Protein AF-A0A518CBB0-F1 (afdb_monomer)

Secondary structure (DSSP, 8-state):
--HHHHHHHH-HHHHHHS--EEEPPSS-TTEEEEEEEEETTEEEEEEEEE-SSSEEEEEEEEEES---STTGGGG--SEEEEEEEEESSPPHHHHHHHHHHHHHHHHHHGGGHHHHHHHHHS-SS--HHHHHHHHHHHHHHHHHHHHHTT-TTHHHHHHHHHHHHTTSS-HHHHHHHHHHHHHHHHHHT-S-HHHHHHHTT-HHHHHHHHHHHHHHHHHHHHHHTT-

Organism: NCBI:txid2527984

Foldseek 3Di:
DQPQVCLVVLLVCCVQPVLWAWFDDDDDPQKTKTWEAPDLFWIWIWIWGPPDLFKIWIKIWIAGQFPPDPCRVQLQFTDIDTQDMDTPPDDSVRSVSSSVSVVVCVVVSVVRVVVRVVCLVPPPDDGPVSLLVVLLVVLLVVLVVCVVVVPPLSVVLLVVLLCVRNVNDDPVVSLVSLLVVLLVCLVVVVDDPSNCVVCVSPSVSSSVSNSRSSNSSSSHVSSVVSD

Sequence (227 aa):
MSLTKDIYRAFKTLRKEHAFVPAKPIGGSRHAALSRLEEDDILVSLVALEETDEMATVDLWITPMDVPDGALDRLNVGYRIWIGAEVMPVNEEFLEGCEARVIALLPSVGALIPPLRQELKKPPIRTLKWKVFQHQEELRRLVLELAVQKQAGAATTLEKAVAYAGGKMILREFSEECERISSEILKRGVLSNGAAKFYEGDLERVTHTMYRALFAWGLGELSRRLQ

Radius of gyration: 17.79 Å; Cα contacts (8 Å, |Δi|>4): 358; chains: 1; bounding box: 48×37×48 Å

Structure (mmCIF, N/CA/C/O backbone):
data_AF-A0A518CBB0-F1
#
_entry.id   AF-A0A518CBB0-F1
#
loop_
_atom_site.group_PDB
_atom_site.id
_atom_site.type_symbol
_atom_site.label_atom_id
_atom_site.label_alt_id
_atom_site.label_comp_id
_atom_site.label_asym_id
_atom_site.label_entity_id
_atom_site.label_seq_id
_atom_site.pdbx_PDB_ins_code
_atom_site.Cartn_x
_atom_site.Cartn_y
_atom_site.Cartn_z
_atom_site.occupancy
_atom_site.B_iso_or_equiv
_atom_site.auth_seq_id
_atom_site.auth_comp_id
_atom_site.auth_asym_id
_atom_site.auth_atom_id
_atom_site.pdbx_PDB_model_num
ATOM 1 N N . MET A 1 1 ? 20.366 11.192 -14.020 1.00 55.75 1 MET A N 1
ATOM 2 C CA . MET A 1 1 ? 18.886 11.187 -13.974 1.00 55.75 1 MET A CA 1
ATOM 3 C C . MET A 1 1 ? 18.462 10.425 -12.730 1.00 55.75 1 MET A C 1
ATOM 5 O O . MET A 1 1 ? 19.225 9.566 -12.316 1.00 55.75 1 MET A O 1
ATOM 9 N N . SER A 1 2 ? 17.348 10.790 -12.090 1.00 69.62 2 SER A N 1
ATOM 10 C CA . SER A 1 2 ? 16.883 10.104 -10.874 1.00 69.62 2 SER A CA 1
ATOM 11 C C . SER A 1 2 ? 15.732 9.187 -11.257 1.00 69.62 2 SER A C 1
ATOM 13 O O . SER A 1 2 ? 14.678 9.671 -11.680 1.00 69.62 2 SER A O 1
ATOM 15 N N . LEU A 1 3 ? 15.947 7.880 -11.094 1.00 76.44 3 LEU A N 1
ATOM 16 C CA . LEU A 1 3 ? 14.995 6.821 -11.424 1.00 76.44 3 LEU A CA 1
ATOM 17 C C . LEU A 1 3 ? 13.623 7.113 -10.809 1.00 76.44 3 LEU A C 1
ATOM 19 O O . LEU A 1 3 ? 12.587 6.962 -11.458 1.00 76.44 3 LEU A O 1
ATOM 23 N N . THR A 1 4 ? 13.612 7.600 -9.570 1.00 74.81 4 THR A N 1
ATOM 24 C CA . THR A 1 4 ? 12.379 7.835 -8.811 1.00 74.81 4 THR A CA 1
ATOM 25 C C . THR A 1 4 ? 11.518 8.964 -9.364 1.00 74.81 4 THR A C 1
ATOM 27 O O . THR A 1 4 ? 10.300 8.964 -9.185 1.00 74.81 4 THR A O 1
ATOM 30 N N . LYS A 1 5 ? 12.120 9.916 -10.082 1.00 73.88 5 LYS A N 1
ATOM 31 C CA . LYS A 1 5 ? 11.386 10.963 -10.806 1.00 73.88 5 LYS A CA 1
ATOM 32 C C . LYS A 1 5 ? 10.947 10.488 -12.185 1.00 73.88 5 LYS A C 1
ATOM 34 O O . LYS A 1 5 ? 9.880 10.878 -12.661 1.00 73.88 5 LYS A O 1
ATOM 39 N N . ASP A 1 6 ? 11.768 9.657 -12.814 1.00 80.50 6 ASP A N 1
ATOM 40 C CA . ASP A 1 6 ? 11.565 9.225 -14.188 1.00 80.50 6 ASP A CA 1
ATOM 41 C C . ASP A 1 6 ? 10.514 8.117 -14.303 1.00 80.50 6 ASP A C 1
ATOM 43 O O . ASP A 1 6 ? 9.795 8.097 -15.298 1.00 80.50 6 ASP A O 1
ATOM 47 N N . ILE A 1 7 ? 10.314 7.286 -13.272 1.00 80.69 7 ILE A N 1
ATOM 48 C CA . ILE A 1 7 ? 9.332 6.191 -13.301 1.00 80.69 7 ILE A CA 1
ATOM 49 C C . ILE A 1 7 ? 7.904 6.669 -13.590 1.00 80.69 7 ILE A C 1
ATOM 51 O O . ILE A 1 7 ? 7.196 6.080 -14.405 1.00 80.69 7 ILE A O 1
ATOM 55 N N . TYR A 1 8 ? 7.480 7.793 -13.003 1.00 84.00 8 TYR A N 1
ATOM 56 C CA . TYR A 1 8 ? 6.144 8.335 -13.251 1.00 84.00 8 TYR A CA 1
ATOM 57 C C . TYR A 1 8 ? 5.983 8.821 -14.688 1.00 84.00 8 TYR A C 1
ATOM 59 O O . TYR A 1 8 ? 4.874 8.777 -15.222 1.00 84.00 8 TYR A O 1
ATOM 67 N N . ARG A 1 9 ? 7.060 9.310 -15.311 1.00 84.31 9 ARG A N 1
ATOM 68 C CA . ARG A 1 9 ? 7.049 9.736 -16.711 1.00 84.31 9 ARG A CA 1
ATOM 69 C C . ARG A 1 9 ? 7.165 8.548 -17.657 1.00 84.31 9 ARG A C 1
ATOM 71 O O . ARG A 1 9 ? 6.510 8.592 -18.689 1.00 84.31 9 ARG A O 1
ATOM 78 N N . ALA A 1 10 ? 8.003 7.567 -17.341 1.00 85.56 10 ALA A N 1
ATOM 79 C CA . ALA A 1 10 ? 8.341 6.454 -18.218 1.00 85.56 10 ALA A CA 1
ATOM 80 C C . ALA A 1 10 ? 7.208 5.429 -18.291 1.00 85.56 10 ALA A C 1
ATOM 82 O O . ALA A 1 10 ? 6.825 5.037 -19.384 1.00 85.56 10 ALA A O 1
ATOM 83 N N . PHE A 1 11 ? 6.595 5.084 -17.156 1.00 91.94 11 PHE A N 1
ATOM 84 C CA . PHE A 1 11 ? 5.578 4.031 -17.091 1.00 91.94 11 PHE A CA 1
ATOM 85 C C . PHE A 1 11 ? 4.180 4.559 -17.446 1.00 91.94 11 PHE A C 1
ATOM 87 O O . PHE A 1 11 ? 3.247 4.581 -16.632 1.00 91.94 11 PHE A O 1
ATOM 94 N N . LYS A 1 12 ? 4.053 5.106 -18.660 1.00 91.19 12 LYS A N 1
ATOM 95 C CA . LYS A 1 12 ? 2.824 5.755 -19.139 1.00 91.19 12 LYS A CA 1
ATOM 96 C C . LYS A 1 12 ? 1.727 4.739 -19.398 1.00 91.19 12 LYS A C 1
ATOM 98 O O . LYS A 1 12 ? 0.573 5.052 -19.111 1.00 91.19 12 LYS A O 1
ATOM 103 N N . THR A 1 13 ? 2.074 3.579 -19.939 1.00 94.94 13 THR A N 1
ATOM 104 C CA . THR A 1 13 ? 1.124 2.532 -20.319 1.00 94.94 13 THR A CA 1
ATOM 105 C C . THR A 1 13 ? 0.483 1.958 -19.065 1.00 94.94 13 THR A C 1
ATOM 107 O O . THR A 1 13 ? -0.740 1.948 -18.944 1.00 94.94 13 THR A O 1
ATOM 110 N N . LEU A 1 14 ? 1.286 1.637 -18.044 1.00 96.19 14 LEU A N 1
ATOM 111 C CA . LEU A 1 14 ? 0.781 1.186 -16.745 1.00 96.19 14 LEU A CA 1
ATOM 112 C C . LEU A 1 14 ? -0.195 2.193 -16.126 1.00 96.19 14 LEU A C 1
ATOM 114 O O . LEU A 1 14 ? -1.259 1.819 -15.630 1.00 96.19 14 LEU A O 1
ATOM 118 N N . ARG A 1 15 ? 0.137 3.485 -16.188 1.00 94.69 15 ARG A N 1
ATOM 119 C CA . ARG A 1 15 ? -0.703 4.549 -15.626 1.00 94.69 15 ARG A CA 1
ATOM 120 C C . ARG A 1 15 ? -1.990 4.808 -16.406 1.00 94.69 15 ARG A C 1
ATOM 122 O O . ARG A 1 15 ? -2.998 5.154 -15.798 1.00 94.69 15 ARG A O 1
ATOM 129 N N . LYS A 1 16 ? -1.939 4.744 -17.737 1.00 93.25 16 LYS A N 1
ATOM 130 C CA . LYS A 1 16 ? -3.058 5.125 -18.613 1.00 93.25 16 LYS A CA 1
ATOM 131 C C . LYS A 1 16 ? -3.998 3.967 -18.918 1.00 93.25 16 LYS A C 1
ATOM 133 O O . LYS A 1 16 ? -5.187 4.206 -19.071 1.00 93.25 16 LYS A O 1
ATOM 138 N N . GLU A 1 17 ? -3.467 2.753 -19.014 1.00 95.94 17 GLU A N 1
ATOM 139 C CA . GLU A 1 17 ? -4.193 1.583 -19.525 1.00 95.94 17 GLU A CA 1
ATOM 140 C C . GLU A 1 17 ? -4.378 0.495 -18.461 1.00 95.94 17 GLU A C 1
ATOM 142 O O . GLU A 1 17 ? -5.283 -0.325 -18.572 1.00 95.94 17 GLU A O 1
ATOM 147 N N . HIS A 1 18 ? -3.568 0.501 -17.396 1.00 96.56 18 HIS A N 1
ATOM 148 C CA . HIS A 1 18 ? -3.619 -0.521 -16.341 1.00 96.56 18 HIS A CA 1
ATOM 149 C C . HIS A 1 18 ? -3.939 0.030 -14.945 1.00 96.56 18 HIS A C 1
ATOM 151 O O . HIS A 1 18 ? -3.734 -0.674 -13.951 1.00 96.56 18 HIS A O 1
ATOM 157 N N . ALA A 1 19 ? -4.463 1.260 -14.873 1.00 96.00 19 ALA A N 1
ATOM 158 C CA . ALA A 1 19 ? -4.951 1.918 -13.657 1.00 96.00 19 ALA A CA 1
ATOM 159 C C . ALA A 1 19 ? -3.920 2.037 -12.515 1.00 96.00 19 ALA A C 1
ATOM 161 O O . ALA A 1 19 ? -4.290 2.136 -11.340 1.00 96.00 19 ALA A O 1
ATOM 162 N N . PHE A 1 20 ? -2.623 2.053 -12.838 1.00 96.81 20 PHE A N 1
ATOM 163 C CA . PHE A 1 20 ? -1.586 2.333 -11.850 1.00 96.81 20 PHE A CA 1
ATOM 164 C C . PHE A 1 20 ? -1.566 3.818 -11.480 1.00 96.81 20 PHE A C 1
ATOM 166 O O . PHE A 1 20 ? -1.447 4.699 -12.335 1.00 96.81 20 PHE A O 1
ATOM 173 N N . VAL A 1 21 ? -1.603 4.102 -10.183 1.00 95.31 21 VAL A N 1
ATOM 174 C CA . VAL A 1 21 ? -1.521 5.455 -9.635 1.00 95.31 21 VAL A CA 1
ATOM 175 C C . VAL A 1 21 ? -0.167 5.691 -8.970 1.00 95.31 21 VAL A C 1
ATOM 177 O O . VAL A 1 21 ? 0.341 4.803 -8.285 1.00 95.31 21 VAL A O 1
ATOM 180 N N . PRO A 1 22 ? 0.440 6.879 -9.137 1.00 92.88 22 PRO A N 1
ATOM 181 C CA . PRO A 1 22 ? 1.612 7.264 -8.364 1.00 92.88 22 PRO A CA 1
ATOM 182 C C . PRO A 1 22 ? 1.308 7.272 -6.870 1.00 92.88 22 PRO A C 1
ATOM 184 O O . PRO A 1 22 ? 0.395 7.969 -6.425 1.00 92.88 22 PRO A O 1
ATOM 187 N N . ALA A 1 23 ? 2.099 6.533 -6.100 1.00 89.62 23 ALA A N 1
ATOM 188 C CA . ALA A 1 23 ? 2.070 6.607 -4.655 1.00 89.62 23 ALA A CA 1
ATOM 189 C C . ALA A 1 23 ? 2.944 7.769 -4.182 1.00 89.62 23 ALA A C 1
ATOM 191 O O . ALA A 1 23 ? 4.099 7.919 -4.590 1.00 89.62 23 ALA A O 1
ATOM 192 N N . LYS A 1 24 ? 2.409 8.601 -3.285 1.00 84.88 24 LYS A N 1
ATOM 193 C CA . LYS A 1 24 ? 3.226 9.608 -2.605 1.00 84.88 24 LYS A CA 1
ATOM 194 C C . LYS A 1 24 ? 4.405 8.920 -1.891 1.00 84.88 24 LYS A C 1
ATOM 196 O O . LYS A 1 24 ? 4.172 7.948 -1.174 1.00 84.88 24 LYS A O 1
ATOM 201 N N . PRO A 1 25 ? 5.649 9.419 -2.016 1.00 75.94 25 PRO A N 1
ATOM 202 C CA . PRO A 1 25 ? 6.786 8.828 -1.321 1.00 75.94 25 PRO A CA 1
ATOM 203 C C . PRO A 1 25 ? 6.600 8.934 0.194 1.00 75.94 25 PRO A C 1
ATOM 205 O O . PRO A 1 25 ? 6.422 10.032 0.729 1.00 75.94 25 PRO A O 1
ATOM 208 N N . ILE A 1 26 ? 6.677 7.802 0.890 1.00 67.94 26 ILE A N 1
ATOM 209 C CA . ILE A 1 26 ? 6.707 7.741 2.351 1.00 67.94 26 ILE A CA 1
ATOM 210 C C . ILE A 1 26 ? 8.105 7.254 2.739 1.00 67.94 26 ILE A C 1
ATOM 212 O O . ILE A 1 26 ? 8.406 6.075 2.615 1.00 67.94 26 ILE A O 1
ATOM 216 N N . GLY A 1 27 ? 8.976 8.166 3.182 1.00 58.38 27 GLY A N 1
ATOM 217 C CA . GLY A 1 27 ? 10.245 7.792 3.823 1.00 58.38 27 GLY A CA 1
ATOM 218 C C . GLY A 1 27 ? 11.549 8.040 3.053 1.00 58.38 27 GLY A C 1
ATOM 219 O O . GLY A 1 27 ? 12.598 7.685 3.576 1.00 58.38 27 GLY A O 1
ATOM 220 N N . GLY A 1 28 ? 11.545 8.678 1.875 1.00 67.06 28 GLY A N 1
ATOM 221 C CA . GLY A 1 28 ? 12.799 9.104 1.228 1.00 67.06 28 GLY A CA 1
ATOM 222 C C . GLY A 1 28 ? 12.676 9.488 -0.247 1.00 67.06 28 GLY A C 1
ATOM 223 O O . GLY A 1 28 ? 11.686 9.169 -0.898 1.00 67.06 28 GLY A O 1
ATOM 224 N N . SER A 1 29 ? 13.692 10.177 -0.781 1.00 73.44 29 SER A N 1
ATOM 225 C CA . SER A 1 29 ? 13.766 10.603 -2.194 1.00 73.44 29 SER A CA 1
ATOM 226 C C . SER A 1 29 ? 14.245 9.510 -3.157 1.00 73.44 29 SER A C 1
ATOM 228 O O . SER A 1 29 ? 14.056 9.637 -4.365 1.00 73.44 29 SER A O 1
ATOM 230 N N . ARG A 1 30 ? 14.852 8.444 -2.623 1.00 80.88 30 ARG A N 1
ATOM 231 C CA . ARG A 1 30 ? 15.398 7.295 -3.367 1.00 80.88 30 ARG A CA 1
ATOM 232 C C . ARG A 1 30 ? 14.380 6.184 -3.626 1.00 80.88 30 ARG A C 1
ATOM 234 O O . ARG A 1 30 ? 14.735 5.136 -4.146 1.00 80.88 30 ARG A O 1
ATOM 241 N N . HIS A 1 31 ? 13.115 6.416 -3.282 1.00 86.62 31 HIS A N 1
ATOM 242 C CA . HIS A 1 31 ? 12.031 5.466 -3.489 1.00 86.62 31 HIS A CA 1
ATOM 243 C C . HIS A 1 31 ? 10.861 6.109 -4.245 1.00 86.62 31 HIS A C 1
ATOM 245 O O . HIS A 1 31 ? 10.399 7.196 -3.885 1.00 86.62 31 HIS A O 1
ATOM 251 N N . ALA A 1 32 ? 10.337 5.409 -5.248 1.00 89.81 32 ALA A N 1
ATOM 252 C CA . ALA A 1 32 ? 9.085 5.747 -5.914 1.00 89.81 32 ALA A CA 1
ATOM 253 C C . ALA A 1 32 ? 8.255 4.488 -6.149 1.00 89.81 32 ALA A C 1
ATOM 255 O O . ALA A 1 32 ? 8.805 3.410 -6.355 1.00 89.81 32 ALA A O 1
ATOM 256 N N . ALA A 1 33 ? 6.932 4.631 -6.138 1.00 92.19 33 ALA A N 1
ATOM 257 C CA . ALA A 1 33 ? 6.049 3.502 -6.369 1.00 92.19 33 ALA A CA 1
ATOM 258 C C . ALA A 1 33 ? 4.832 3.886 -7.208 1.00 92.19 33 ALA A C 1
ATOM 260 O O . ALA A 1 33 ? 4.284 4.984 -7.088 1.00 92.19 33 ALA A O 1
ATOM 261 N N . LEU A 1 34 ? 4.402 2.952 -8.045 1.00 94.69 34 LEU A N 1
ATOM 262 C CA . LEU A 1 34 ? 3.091 2.949 -8.674 1.00 94.69 34 LEU A CA 1
ATOM 263 C C . LEU A 1 34 ? 2.273 1.819 -8.059 1.00 94.69 34 LEU A C 1
ATOM 265 O O . LEU A 1 34 ? 2.785 0.713 -7.940 1.00 94.69 34 LEU A O 1
ATOM 269 N N . SER A 1 35 ? 1.005 2.051 -7.749 1.00 95.69 35 SER A N 1
ATOM 270 C CA . SER A 1 35 ? 0.127 1.010 -7.209 1.00 95.69 35 SER A CA 1
ATOM 271 C C . SER A 1 35 ? -1.164 0.917 -8.002 1.00 95.69 35 SER A C 1
ATOM 273 O O . SER A 1 35 ? -1.707 1.935 -8.420 1.00 95.69 35 SER A O 1
ATOM 275 N N . ARG A 1 36 ? -1.683 -0.294 -8.179 1.00 96.00 36 ARG A N 1
ATOM 276 C CA . ARG A 1 36 ? -3.046 -0.544 -8.651 1.00 96.00 36 ARG A CA 1
ATOM 277 C C . ARG A 1 36 ? -3.796 -1.421 -7.658 1.00 96.00 36 ARG A C 1
ATOM 279 O O . ARG A 1 36 ? -3.186 -2.241 -6.968 1.00 96.00 36 ARG A O 1
ATOM 286 N N . LEU A 1 37 ? -5.109 -1.249 -7.607 1.00 97.12 37 LEU A N 1
ATOM 287 C CA . LEU A 1 37 ? -6.001 -2.168 -6.916 1.00 97.12 37 LEU A CA 1
ATOM 288 C C . LEU A 1 37 ? -6.249 -3.376 -7.816 1.00 97.12 37 LEU A C 1
ATOM 290 O O . LEU A 1 37 ? -6.691 -3.208 -8.951 1.00 97.12 37 LEU A O 1
ATOM 294 N N . GLU A 1 38 ? -5.964 -4.573 -7.314 1.00 95.94 38 GLU A N 1
ATOM 295 C CA . GLU A 1 38 ? -6.283 -5.812 -8.032 1.00 95.94 38 GLU A CA 1
ATOM 296 C C . GLU A 1 38 ? -7.621 -6.384 -7.564 1.00 95.94 38 GLU A C 1
ATOM 298 O O . GLU A 1 38 ? -8.497 -6.681 -8.366 1.00 95.94 38 GLU A O 1
ATOM 303 N N . GLU A 1 39 ? -7.791 -6.472 -6.246 1.00 94.31 39 GLU A N 1
ATOM 304 C CA . GLU A 1 39 ? -9.029 -6.838 -5.561 1.00 94.31 39 GLU A CA 1
ATOM 305 C C . GLU A 1 39 ? -9.179 -5.963 -4.305 1.00 94.31 39 GLU A C 1
ATOM 307 O O . GLU A 1 39 ? -8.232 -5.290 -3.906 1.00 94.31 39 GLU A O 1
ATOM 312 N N . ASP A 1 40 ? -10.347 -5.975 -3.656 1.00 89.50 40 ASP A N 1
ATOM 313 C CA . ASP A 1 40 ? -10.709 -5.050 -2.564 1.00 89.50 40 ASP A CA 1
ATOM 314 C C . ASP A 1 40 ? -9.733 -4.973 -1.374 1.00 89.50 40 ASP A C 1
ATOM 316 O O . ASP A 1 40 ? -9.767 -3.999 -0.620 1.00 89.50 40 ASP A O 1
ATOM 320 N N . ASP A 1 41 ? -8.883 -5.979 -1.185 1.00 91.19 41 ASP A N 1
ATOM 321 C CA . ASP A 1 41 ? -7.871 -6.088 -0.131 1.00 91.19 41 ASP A CA 1
ATOM 322 C C . ASP A 1 41 ? -6.440 -6.287 -0.670 1.00 91.19 41 ASP A C 1
ATOM 324 O O . ASP A 1 41 ? -5.508 -6.374 0.133 1.00 91.19 41 ASP A O 1
ATOM 328 N N . ILE A 1 42 ? -6.245 -6.329 -1.996 1.00 95.00 42 ILE A N 1
ATOM 329 C CA . ILE A 1 42 ? -4.956 -6.621 -2.642 1.00 95.00 42 ILE A CA 1
ATOM 330 C C . ILE A 1 42 ? -4.487 -5.446 -3.497 1.00 95.00 42 ILE A C 1
ATOM 332 O O . ILE A 1 42 ? -5.175 -4.997 -4.419 1.00 95.00 42 ILE A O 1
ATOM 336 N N . LEU A 1 43 ? -3.256 -5.007 -3.239 1.00 95.31 43 LEU A N 1
ATOM 337 C CA . LEU A 1 43 ? -2.542 -4.053 -4.076 1.00 95.31 43 LEU A CA 1
ATOM 338 C C . LEU A 1 43 ? -1.451 -4.753 -4.877 1.00 95.31 43 LEU A C 1
ATOM 340 O O . LEU A 1 43 ? -0.718 -5.606 -4.374 1.00 95.31 43 LEU A O 1
ATOM 344 N N . VAL A 1 44 ? -1.298 -4.300 -6.115 1.00 96.00 44 VAL A N 1
ATOM 345 C CA . VAL A 1 44 ? -0.133 -4.594 -6.942 1.00 96.00 44 VAL A CA 1
ATOM 346 C C . VAL A 1 44 ? 0.681 -3.320 -7.038 1.00 96.00 44 VAL A C 1
ATOM 348 O O . VAL A 1 44 ? 0.198 -2.314 -7.557 1.00 96.00 44 VAL A O 1
ATOM 351 N N . SER A 1 45 ? 1.901 -3.345 -6.516 1.00 94.75 45 SER A N 1
ATOM 352 C CA . SER A 1 45 ? 2.761 -2.169 -6.440 1.00 94.75 45 SER A CA 1
ATOM 353 C C . SER A 1 45 ? 4.078 -2.399 -7.155 1.00 94.75 45 SER A C 1
ATOM 355 O O . SER A 1 45 ? 4.815 -3.323 -6.840 1.00 94.75 45 SER A O 1
ATOM 357 N N . LEU A 1 46 ? 4.384 -1.536 -8.110 1.00 94.19 46 LEU A N 1
ATOM 358 C CA . LEU A 1 46 ? 5.680 -1.467 -8.757 1.00 94.19 46 LEU A CA 1
ATOM 359 C C . LEU A 1 46 ? 6.543 -0.479 -7.981 1.00 94.19 46 LEU A C 1
ATOM 361 O O . LEU A 1 46 ? 6.245 0.714 -7.956 1.00 94.19 46 LEU A O 1
ATOM 365 N N . VAL A 1 47 ? 7.578 -0.986 -7.328 1.00 92.12 47 VAL A N 1
ATOM 366 C CA . VAL A 1 47 ? 8.479 -0.230 -6.464 1.00 92.12 47 VAL A CA 1
ATOM 367 C C . VAL A 1 47 ? 9.812 -0.065 -7.177 1.00 92.12 47 VAL A C 1
ATOM 369 O O . VAL A 1 47 ? 10.434 -1.050 -7.563 1.00 92.12 47 VAL A O 1
ATOM 372 N N . ALA A 1 48 ? 10.244 1.181 -7.344 1.00 90.56 48 ALA A N 1
ATOM 373 C CA . ALA A 1 48 ? 11.573 1.529 -7.817 1.00 90.56 48 ALA A CA 1
ATOM 374 C C . ALA A 1 48 ? 12.415 2.090 -6.675 1.00 90.56 48 ALA A C 1
ATOM 376 O O . ALA A 1 48 ? 11.990 3.012 -5.967 1.00 90.56 48 ALA A O 1
ATOM 377 N N . LEU A 1 49 ? 13.620 1.550 -6.534 1.00 88.50 49 LEU A N 1
ATOM 378 C CA . LEU A 1 49 ? 14.545 1.885 -5.464 1.00 88.50 49 LEU A CA 1
ATOM 379 C C . LEU A 1 49 ? 15.925 2.208 -6.043 1.00 88.50 49 LEU A C 1
ATOM 381 O O . LEU A 1 49 ? 16.494 1.435 -6.806 1.00 88.50 49 LEU A O 1
ATOM 385 N N . GLU A 1 50 ? 16.470 3.358 -5.660 1.00 87.94 50 GLU A N 1
ATOM 386 C CA . GLU A 1 50 ? 17.893 3.670 -5.819 1.00 87.94 50 GLU A CA 1
ATOM 387 C C . GLU A 1 50 ? 18.612 3.127 -4.568 1.00 87.94 50 GLU A C 1
ATOM 389 O O . GLU A 1 50 ? 18.651 3.797 -3.531 1.00 87.94 50 GLU A O 1
ATOM 394 N N . GLU A 1 51 ? 19.094 1.876 -4.617 1.00 80.69 51 GLU A N 1
ATOM 395 C CA . GLU A 1 51 ? 19.698 1.200 -3.450 1.00 80.69 51 GLU A CA 1
ATOM 396 C C . GLU A 1 51 ? 20.970 1.913 -2.983 1.00 80.69 51 GLU A C 1
ATOM 398 O O . GLU A 1 51 ? 21.192 2.141 -1.791 1.00 80.69 51 GLU A O 1
ATOM 403 N N . THR A 1 52 ? 21.781 2.323 -3.951 1.00 77.81 52 THR A N 1
ATOM 404 C CA . THR A 1 52 ? 22.985 3.132 -3.777 1.00 77.81 52 THR A CA 1
ATOM 405 C C . THR A 1 52 ? 23.009 4.209 -4.859 1.00 77.81 52 THR A C 1
ATOM 407 O O . THR A 1 52 ? 22.127 4.267 -5.714 1.00 77.81 52 THR A O 1
ATOM 410 N N . ASP A 1 53 ? 24.036 5.058 -4.866 1.00 76.31 53 ASP A N 1
ATOM 411 C CA . ASP A 1 53 ? 24.262 5.973 -5.994 1.00 76.31 53 ASP A CA 1
ATOM 412 C C . ASP A 1 53 ? 24.721 5.233 -7.275 1.00 76.31 53 ASP A C 1
ATOM 414 O O . ASP A 1 53 ? 24.937 5.862 -8.309 1.00 76.31 53 ASP A O 1
ATOM 418 N N . GLU A 1 54 ? 24.840 3.899 -7.223 1.00 84.62 54 GLU A N 1
ATOM 419 C CA . GLU A 1 54 ? 25.394 3.052 -8.283 1.00 84.62 54 GLU A CA 1
ATOM 420 C C . GLU A 1 54 ? 24.378 2.068 -8.871 1.00 84.62 54 GLU A C 1
ATOM 422 O O . GLU A 1 54 ? 24.580 1.601 -9.988 1.00 84.62 54 GLU A O 1
ATOM 427 N N . MET A 1 55 ? 23.292 1.744 -8.160 1.00 89.62 55 MET A N 1
ATOM 428 C CA . MET A 1 55 ? 22.359 0.692 -8.570 1.00 89.62 55 MET A CA 1
ATOM 429 C C . MET A 1 55 ? 20.902 1.098 -8.372 1.00 89.62 55 MET A C 1
ATOM 431 O O . MET A 1 55 ? 20.501 1.609 -7.323 1.00 89.62 55 MET A O 1
ATOM 435 N N . ALA A 1 56 ? 20.109 0.794 -9.389 1.00 89.69 56 ALA A N 1
ATOM 436 C CA . ALA A 1 56 ? 18.678 1.004 -9.438 1.00 89.69 56 ALA A CA 1
ATOM 437 C C . ALA A 1 56 ? 17.967 -0.346 -9.581 1.00 89.69 56 ALA A C 1
ATOM 439 O O . ALA A 1 56 ? 18.361 -1.161 -10.413 1.00 89.69 56 ALA A O 1
ATOM 440 N N . THR A 1 57 ? 16.907 -0.580 -8.808 1.00 92.31 57 THR A N 1
ATOM 441 C CA . THR A 1 57 ? 16.093 -1.801 -8.883 1.00 92.31 57 THR A CA 1
ATOM 442 C C . THR A 1 57 ? 14.620 -1.475 -9.086 1.00 92.31 57 THR A C 1
ATOM 444 O O . THR A 1 57 ? 14.125 -0.423 -8.673 1.00 92.31 57 THR A O 1
ATOM 447 N N . VAL A 1 58 ? 13.918 -2.386 -9.762 1.00 93.25 58 VAL A N 1
ATOM 448 C CA . VAL A 1 58 ? 12.469 -2.344 -9.962 1.00 93.25 58 VAL A CA 1
ATOM 449 C C . VAL A 1 58 ? 11.889 -3.696 -9.556 1.00 93.25 58 VAL A C 1
ATOM 451 O O . VAL A 1 58 ? 12.288 -4.740 -10.078 1.00 93.25 58 VAL A O 1
ATOM 454 N N . ASP A 1 59 ? 10.926 -3.671 -8.641 1.00 94.25 59 ASP A N 1
ATOM 455 C CA . ASP A 1 59 ? 10.239 -4.846 -8.108 1.00 94.25 59 ASP A CA 1
ATOM 456 C C . ASP A 1 59 ? 8.726 -4.706 -8.243 1.00 94.25 59 ASP A C 1
ATOM 458 O O . ASP A 1 59 ? 8.162 -3.650 -7.958 1.00 94.25 59 ASP A O 1
ATOM 462 N N . LEU A 1 60 ? 8.052 -5.794 -8.606 1.00 94.88 60 LEU A N 1
ATOM 463 C CA . LEU A 1 60 ? 6.600 -5.893 -8.553 1.00 94.88 60 LEU A CA 1
ATOM 464 C C . LEU A 1 60 ? 6.190 -6.646 -7.289 1.00 94.88 60 LEU A C 1
ATOM 466 O O . LEU A 1 60 ? 6.584 -7.790 -7.070 1.00 94.88 60 LEU A O 1
ATOM 470 N N . TRP A 1 61 ? 5.366 -6.003 -6.479 1.00 94.50 61 TRP A N 1
ATOM 471 C CA . TRP A 1 61 ? 4.821 -6.528 -5.240 1.00 94.50 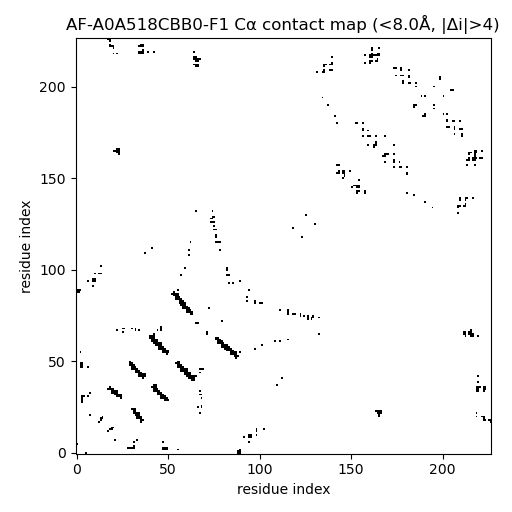61 TRP A CA 1
ATOM 472 C C . TRP A 1 61 ? 3.342 -6.836 -5.411 1.00 94.50 61 TRP A C 1
ATOM 474 O O . TRP A 1 61 ? 2.591 -5.989 -5.884 1.00 94.50 61 TRP A O 1
ATOM 484 N N . ILE A 1 62 ? 2.922 -8.027 -4.999 1.00 94.56 62 ILE A N 1
ATOM 485 C CA . ILE A 1 62 ? 1.519 -8.441 -4.925 1.00 94.56 62 ILE A CA 1
ATOM 486 C C . ILE A 1 62 ? 1.248 -8.728 -3.458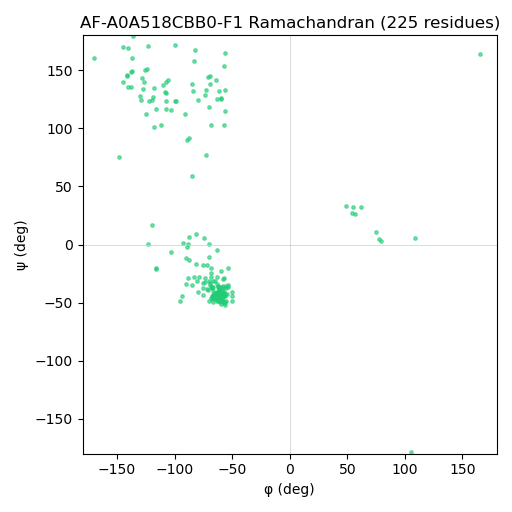 1.00 94.56 62 ILE A C 1
ATOM 488 O O . ILE A 1 62 ? 1.689 -9.751 -2.926 1.00 94.56 62 ILE A O 1
ATOM 492 N N . THR A 1 63 ? 0.603 -7.786 -2.782 1.00 92.62 63 THR A N 1
ATOM 493 C CA . THR A 1 63 ? 0.516 -7.771 -1.321 1.00 92.62 63 THR A CA 1
ATOM 494 C C . THR A 1 63 ? -0.895 -7.420 -0.868 1.00 92.62 63 THR A C 1
ATOM 496 O O . THR A 1 63 ? -1.655 -6.796 -1.612 1.00 92.62 63 THR A O 1
ATOM 499 N N . PRO A 1 64 ? -1.255 -7.748 0.382 1.00 92.31 64 PRO A N 1
ATOM 500 C CA . PRO A 1 64 ? -2.384 -7.084 1.020 1.00 92.31 64 PRO A CA 1
ATOM 501 C C . PRO A 1 64 ? -2.180 -5.559 1.033 1.00 92.31 64 PRO A C 1
ATOM 503 O O . PRO A 1 64 ? -1.058 -5.076 0.843 1.00 92.31 64 PRO A O 1
ATOM 506 N N . MET A 1 65 ? -3.245 -4.799 1.292 1.00 91.31 65 MET A N 1
ATOM 507 C CA . MET A 1 65 ? -3.167 -3.342 1.445 1.00 91.31 65 MET A CA 1
ATOM 508 C C . MET A 1 65 ? -2.183 -2.923 2.550 1.00 91.31 65 MET A C 1
ATOM 510 O O . MET A 1 65 ? -2.494 -2.944 3.737 1.00 91.31 65 MET A O 1
ATOM 514 N N . ASP A 1 66 ? -1.003 -2.467 2.149 1.00 89.38 66 ASP A N 1
ATOM 515 C CA . ASP A 1 66 ? -0.034 -1.780 3.000 1.00 89.38 66 ASP A CA 1
ATOM 516 C C . ASP A 1 66 ? 0.678 -0.715 2.161 1.00 89.38 66 ASP A C 1
ATOM 518 O O . ASP A 1 66 ? 0.510 -0.626 0.942 1.00 89.38 66 ASP A O 1
ATOM 522 N N . VAL A 1 67 ? 1.442 0.141 2.828 1.00 88.38 67 VAL A N 1
ATOM 523 C CA . VAL A 1 67 ? 2.244 1.161 2.160 1.00 88.38 67 VAL A CA 1
ATOM 524 C C . VAL A 1 67 ? 3.233 0.467 1.211 1.00 88.38 67 VAL A C 1
ATOM 526 O O . VAL A 1 67 ? 4.000 -0.373 1.684 1.00 88.38 67 VAL A O 1
ATOM 529 N N . PRO A 1 68 ? 3.271 0.830 -0.084 1.00 87.12 68 PRO A N 1
ATOM 530 C CA . PRO A 1 68 ? 4.282 0.363 -1.019 1.00 87.12 68 PRO A CA 1
ATOM 531 C C . PRO A 1 68 ? 5.614 1.039 -0.704 1.00 87.12 68 PRO A C 1
ATOM 533 O O . PRO A 1 68 ? 5.982 2.020 -1.339 1.00 87.12 68 PRO A O 1
ATOM 536 N N . ASP A 1 69 ? 6.289 0.566 0.338 1.00 79.25 69 ASP A N 1
ATOM 537 C CA . ASP A 1 69 ? 7.632 0.977 0.729 1.00 79.25 69 ASP A CA 1
ATOM 538 C C . ASP A 1 69 ? 8.571 -0.243 0.778 1.00 79.25 69 ASP A C 1
ATOM 540 O O . ASP A 1 69 ? 8.146 -1.399 0.705 1.00 79.25 69 ASP A O 1
ATOM 544 N N . GLY A 1 70 ? 9.875 0.001 0.929 1.00 65.62 70 GLY A N 1
ATOM 545 C CA . GLY A 1 70 ? 10.872 -1.072 1.036 1.00 65.62 70 GLY A CA 1
ATOM 546 C C . GLY A 1 70 ? 10.714 -1.979 2.269 1.00 65.62 70 GLY A C 1
ATOM 547 O O . GLY A 1 70 ? 11.452 -2.950 2.407 1.00 65.62 70 GLY A O 1
ATOM 548 N N . ALA A 1 71 ? 9.781 -1.692 3.187 1.00 67.62 71 ALA A N 1
ATOM 549 C CA . ALA A 1 71 ? 9.507 -2.528 4.352 1.00 67.62 71 ALA A CA 1
ATOM 550 C C . ALA A 1 71 ? 8.393 -3.565 4.116 1.00 67.62 71 ALA A C 1
ATOM 552 O O . ALA A 1 71 ? 8.117 -4.336 5.042 1.00 67.62 71 ALA A O 1
ATOM 553 N N . LEU A 1 72 ? 7.799 -3.638 2.914 1.00 70.56 72 LEU A N 1
ATOM 554 C CA . LEU A 1 72 ? 6.845 -4.694 2.535 1.00 70.56 72 LEU A CA 1
ATOM 555 C C . LEU A 1 72 ? 7.410 -6.104 2.758 1.00 70.56 72 LEU A C 1
ATOM 557 O O . LEU A 1 72 ? 6.704 -6.980 3.257 1.00 70.56 72 LEU A O 1
ATOM 561 N N . ASP A 1 73 ? 8.709 -6.290 2.519 1.00 74.00 73 ASP A N 1
ATOM 562 C CA . ASP A 1 73 ? 9.414 -7.562 2.726 1.00 74.00 73 ASP A CA 1
ATOM 563 C C . ASP A 1 73 ? 9.295 -8.080 4.172 1.00 74.00 73 ASP A C 1
ATOM 565 O O . ASP A 1 73 ? 9.245 -9.276 4.439 1.00 74.00 73 ASP A O 1
ATOM 569 N N . ARG A 1 74 ? 9.142 -7.175 5.149 1.00 75.12 74 ARG A N 1
ATOM 570 C CA . ARG A 1 74 ? 9.045 -7.540 6.573 1.00 75.12 74 ARG A CA 1
ATOM 571 C C . ARG A 1 74 ? 7.722 -8.210 6.936 1.00 75.12 74 ARG A C 1
ATOM 573 O O . ARG A 1 74 ? 7.625 -8.813 8.013 1.00 75.12 74 ARG A O 1
ATOM 580 N N . LEU A 1 75 ? 6.693 -8.070 6.095 1.00 75.31 75 LEU A N 1
ATOM 581 C CA . LEU A 1 75 ? 5.415 -8.740 6.311 1.00 75.31 75 LEU A CA 1
ATOM 582 C C . LEU A 1 75 ? 5.557 -10.258 6.137 1.00 75.31 75 LEU A C 1
ATOM 584 O O . LEU A 1 75 ? 4.837 -10.987 6.815 1.00 75.31 75 LEU A O 1
ATOM 588 N N . ASN A 1 76 ? 6.511 -10.720 5.313 1.00 76.62 76 ASN A N 1
ATOM 589 C CA . ASN A 1 76 ? 6.659 -12.122 4.902 1.00 76.62 76 ASN A CA 1
ATOM 590 C C . ASN A 1 76 ? 5.333 -12.735 4.413 1.00 76.62 76 ASN A C 1
ATOM 592 O O . ASN A 1 76 ? 5.061 -13.906 4.662 1.00 76.62 76 ASN A O 1
ATOM 596 N N . VAL A 1 77 ? 4.487 -11.918 3.779 1.00 80.19 77 VAL A N 1
ATOM 597 C CA . VAL A 1 77 ? 3.262 -12.354 3.105 1.00 80.19 77 VAL A CA 1
ATOM 598 C C . VAL A 1 77 ? 3.121 -11.562 1.812 1.00 80.19 77 VAL A C 1
ATOM 600 O O . VAL A 1 77 ? 3.295 -10.342 1.811 1.00 80.19 77 VAL A O 1
ATOM 603 N N . GLY A 1 78 ? 2.770 -12.259 0.735 1.00 87.81 78 GLY A N 1
ATOM 604 C CA . GLY A 1 78 ? 2.699 -11.705 -0.612 1.00 87.81 78 GLY A CA 1
ATOM 605 C C . GLY A 1 78 ? 3.870 -12.146 -1.483 1.00 87.81 78 GLY A C 1
ATOM 606 O O . GLY A 1 78 ? 4.724 -12.927 -1.068 1.00 87.81 78 GLY A O 1
ATOM 607 N N . TYR A 1 79 ? 3.892 -11.648 -2.713 1.00 91.50 79 TYR A N 1
ATOM 608 C CA . TYR A 1 79 ? 4.884 -12.033 -3.711 1.00 91.50 79 TYR A CA 1
ATOM 609 C C . TYR A 1 79 ? 5.681 -10.817 -4.161 1.00 91.50 79 TYR A C 1
ATOM 611 O O . TYR A 1 79 ? 5.107 -9.843 -4.646 1.00 91.50 79 TYR A O 1
ATOM 619 N N . ARG A 1 80 ? 7.006 -10.901 -4.029 1.00 93.06 80 ARG A N 1
ATOM 620 C CA . ARG A 1 80 ? 7.959 -9.986 -4.659 1.00 93.06 80 ARG A CA 1
ATOM 621 C C . ARG A 1 80 ? 8.498 -10.641 -5.919 1.00 93.06 80 ARG A C 1
ATOM 623 O O . ARG A 1 80 ? 9.070 -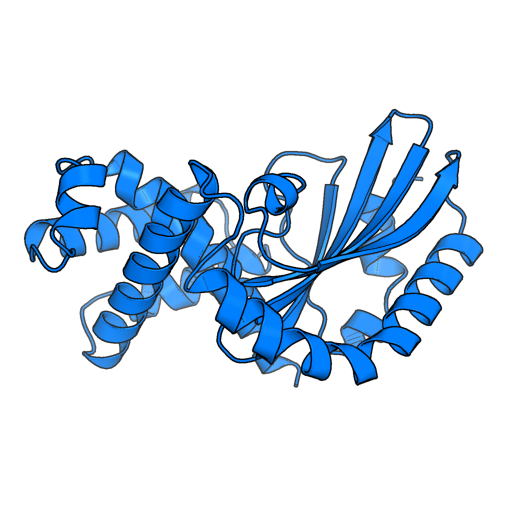11.728 -5.860 1.00 93.06 80 ARG A O 1
ATOM 630 N N . ILE A 1 81 ? 8.343 -9.970 -7.048 1.00 94.44 81 ILE A N 1
ATOM 631 C CA . ILE A 1 81 ? 8.885 -10.394 -8.333 1.00 94.44 81 ILE A CA 1
ATOM 632 C C . ILE A 1 81 ? 9.904 -9.350 -8.762 1.00 94.44 81 ILE A C 1
ATOM 634 O O . ILE A 1 81 ? 9.556 -8.197 -9.007 1.00 94.44 81 ILE A O 1
ATOM 638 N N . TRP A 1 82 ? 11.159 -9.769 -8.878 1.00 94.12 82 TRP A N 1
ATOM 639 C CA . TRP A 1 82 ? 12.219 -8.902 -9.373 1.00 94.12 82 TRP A CA 1
ATOM 640 C C . TRP A 1 82 ? 12.033 -8.641 -10.874 1.00 94.12 82 TRP A C 1
ATOM 642 O O . TRP A 1 82 ? 12.029 -9.579 -11.682 1.00 94.12 82 TRP A O 1
ATOM 652 N N . ILE A 1 83 ? 11.840 -7.373 -11.246 1.00 96.06 83 ILE A N 1
ATOM 653 C CA . ILE A 1 83 ? 11.554 -6.952 -12.626 1.00 96.06 83 ILE A CA 1
ATOM 654 C C . ILE A 1 83 ? 12.837 -6.574 -13.357 1.00 96.06 83 ILE A C 1
ATOM 656 O O . ILE A 1 83 ? 13.034 -7.013 -14.492 1.00 96.06 83 ILE A O 1
ATOM 660 N N . GLY A 1 84 ? 13.723 -5.821 -12.710 1.00 94.25 84 GLY A N 1
ATOM 661 C CA . GLY A 1 84 ? 14.983 -5.404 -13.309 1.00 94.25 84 GLY A CA 1
ATOM 662 C C . GLY A 1 84 ? 15.931 -4.756 -12.310 1.00 94.25 84 GLY A C 1
ATOM 663 O O . GLY A 1 84 ? 15.522 -4.299 -11.240 1.00 94.25 84 GLY A O 1
ATOM 664 N N . ALA A 1 85 ? 17.208 -4.724 -12.676 1.00 93.75 85 ALA A N 1
ATOM 665 C CA . ALA A 1 85 ? 18.219 -3.903 -12.032 1.00 93.75 85 ALA A CA 1
ATOM 666 C C . ALA A 1 85 ? 19.171 -3.341 -13.086 1.00 93.75 85 ALA A C 1
ATOM 668 O O . ALA A 1 85 ? 19.451 -4.025 -14.070 1.00 93.75 85 ALA A O 1
ATOM 669 N N . GLU A 1 86 ? 19.654 -2.124 -12.868 1.00 92.50 86 GLU A N 1
ATOM 670 C CA . GLU A 1 86 ? 20.544 -1.426 -13.792 1.00 92.50 86 GLU A CA 1
ATOM 671 C C . GLU A 1 86 ? 21.559 -0.587 -13.023 1.00 92.50 86 GLU A C 1
ATOM 673 O O . GLU A 1 86 ? 21.227 0.065 -12.023 1.00 92.50 86 GLU A O 1
ATOM 678 N N . VAL A 1 87 ? 22.798 -0.588 -13.514 1.00 91.56 87 VAL A N 1
ATOM 679 C CA . VAL A 1 87 ? 23.841 0.282 -12.973 1.00 91.56 87 VAL A CA 1
ATOM 680 C C . VAL A 1 87 ? 23.538 1.710 -13.407 1.00 91.56 87 VAL A C 1
ATOM 682 O O . VAL A 1 87 ? 23.243 1.988 -14.566 1.00 91.56 87 VAL A O 1
ATOM 685 N N . MET A 1 88 ? 23.606 2.646 -12.470 1.00 86.00 88 MET A N 1
ATOM 686 C CA . MET A 1 88 ? 23.298 4.041 -12.757 1.00 86.00 88 MET A CA 1
ATOM 687 C C . MET A 1 88 ? 24.304 4.643 -13.764 1.00 86.00 88 MET A C 1
ATOM 689 O O . MET A 1 88 ? 25.506 4.391 -13.659 1.00 86.00 88 MET A O 1
ATOM 693 N N . PRO A 1 89 ? 23.851 5.500 -14.703 1.00 87.56 89 PRO A N 1
ATOM 694 C CA . PRO A 1 89 ? 22.494 6.033 -14.829 1.00 87.56 89 PRO A CA 1
ATOM 695 C C . PRO A 1 89 ? 21.534 5.111 -15.600 1.00 87.56 89 PRO A C 1
ATOM 697 O O . PRO A 1 89 ? 21.853 4.625 -16.679 1.00 87.56 89 PRO A O 1
ATOM 700 N N . VAL A 1 90 ? 20.301 4.994 -15.100 1.00 86.75 90 VAL A N 1
ATOM 701 C CA . VAL A 1 90 ? 19.202 4.311 -15.800 1.00 86.75 90 VAL A CA 1
ATOM 702 C C . VAL A 1 90 ? 18.875 5.002 -17.130 1.00 86.75 90 VAL A C 1
ATOM 704 O O . VAL A 1 90 ? 18.697 6.225 -17.173 1.00 86.75 90 VAL A O 1
ATOM 707 N N . ASN A 1 91 ? 18.752 4.211 -18.198 1.00 87.94 91 ASN A N 1
ATOM 708 C CA . ASN A 1 91 ? 18.328 4.657 -19.526 1.00 87.94 91 ASN A CA 1
ATOM 709 C C . ASN A 1 91 ? 16.832 4.355 -19.789 1.00 87.94 91 ASN A C 1
ATOM 711 O O . ASN A 1 91 ? 16.156 3.708 -18.989 1.00 87.94 91 ASN A O 1
ATOM 715 N N . GLU A 1 92 ? 16.294 4.874 -20.897 1.00 89.19 92 GLU A N 1
ATOM 716 C CA . GLU A 1 92 ? 14.879 4.694 -21.262 1.00 89.19 92 GLU A CA 1
ATOM 717 C C . GLU A 1 92 ? 14.559 3.242 -21.647 1.00 89.19 92 GLU A C 1
ATOM 719 O O . GLU A 1 92 ? 13.529 2.727 -21.226 1.00 89.19 92 GLU A O 1
ATOM 724 N N . GLU A 1 93 ? 15.479 2.549 -22.325 1.00 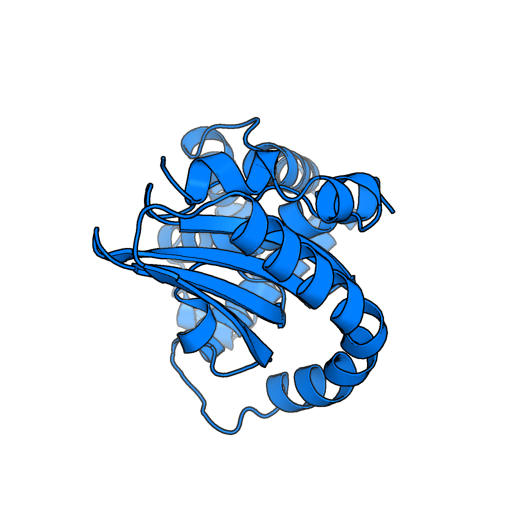92.44 93 GLU A N 1
ATOM 725 C CA . GLU A 1 93 ? 15.325 1.144 -22.731 1.00 92.44 93 GLU A CA 1
ATOM 726 C C . GLU A 1 93 ? 15.113 0.205 -21.530 1.00 92.44 93 GLU A C 1
ATOM 728 O O . GLU A 1 93 ? 14.235 -0.657 -21.557 1.00 92.44 93 GLU A O 1
ATOM 733 N N . PHE A 1 94 ? 15.851 0.406 -20.433 1.00 93.25 94 PHE A N 1
ATOM 734 C CA . PHE A 1 94 ? 15.653 -0.334 -19.185 1.00 93.25 94 PHE A CA 1
ATOM 735 C C . PHE A 1 94 ? 14.240 -0.134 -18.626 1.00 93.25 94 PHE A C 1
ATOM 737 O O . PHE A 1 94 ? 13.590 -1.091 -18.198 1.00 93.25 94 PHE A O 1
ATOM 744 N N . LEU A 1 95 ? 13.752 1.110 -18.628 1.00 92.81 95 LEU A N 1
ATOM 745 C CA . LEU A 1 95 ? 12.421 1.442 -18.125 1.00 92.81 95 LEU A CA 1
ATOM 746 C C . LEU A 1 95 ? 11.327 0.848 -19.018 1.00 92.81 95 LEU A C 1
ATOM 748 O O . LEU A 1 95 ? 10.388 0.246 -18.502 1.00 92.81 95 LEU A O 1
ATOM 752 N N . GLU A 1 96 ? 11.465 0.950 -20.336 1.00 93.50 96 GLU A N 1
ATOM 753 C CA . GLU A 1 96 ? 10.547 0.331 -21.296 1.00 93.50 96 GLU A CA 1
ATOM 754 C C . GLU A 1 96 ? 10.517 -1.196 -21.138 1.00 93.50 96 GLU A C 1
ATOM 756 O O . GLU A 1 96 ? 9.442 -1.796 -21.084 1.00 93.50 96 GLU A O 1
ATOM 761 N N . GLY A 1 97 ? 11.683 -1.825 -20.965 1.00 95.50 97 GLY A N 1
ATOM 762 C CA . GLY A 1 97 ? 11.799 -3.256 -20.690 1.00 95.50 97 GLY A CA 1
ATOM 763 C C . GLY A 1 97 ? 11.126 -3.666 -19.377 1.00 95.50 97 GLY A C 1
ATOM 764 O O . GLY A 1 97 ? 10.399 -4.663 -19.332 1.00 95.50 97 GLY A O 1
ATOM 765 N N . CYS A 1 98 ? 11.305 -2.875 -18.314 1.00 96.38 98 CYS A N 1
ATOM 766 C CA . CYS A 1 98 ? 10.617 -3.087 -17.041 1.00 96.38 98 CYS A CA 1
ATOM 767 C C . CYS A 1 98 ? 9.095 -2.956 -17.191 1.00 96.38 98 CYS A C 1
ATOM 769 O O . CYS A 1 98 ? 8.363 -3.819 -16.702 1.00 96.38 98 CYS A O 1
ATOM 771 N N . GLU A 1 99 ? 8.611 -1.914 -17.877 1.00 96.38 99 GLU A N 1
ATOM 772 C CA . GLU A 1 99 ? 7.179 -1.700 -18.109 1.00 96.38 99 GLU A CA 1
ATOM 773 C C . GLU A 1 99 ? 6.570 -2.871 -18.892 1.00 96.38 99 GLU A C 1
ATOM 775 O O . GLU A 1 99 ? 5.581 -3.462 -18.450 1.00 96.38 99 GLU A O 1
ATOM 780 N N . ALA A 1 100 ? 7.199 -3.269 -20.000 1.00 96.69 100 ALA A N 1
ATOM 781 C CA . ALA A 1 100 ? 6.751 -4.384 -20.829 1.00 96.69 100 ALA A CA 1
ATOM 782 C C . ALA A 1 100 ? 6.693 -5.700 -20.040 1.00 96.69 100 ALA A C 1
ATOM 784 O O . ALA A 1 100 ? 5.714 -6.448 -20.135 1.00 96.69 100 ALA A O 1
ATOM 785 N N . ARG A 1 101 ? 7.710 -5.970 -19.210 1.00 97.50 101 ARG A N 1
ATOM 786 C CA . ARG A 1 101 ? 7.742 -7.160 -18.353 1.00 97.50 101 ARG A CA 1
ATOM 787 C C . ARG A 1 101 ? 6.613 -7.153 -17.326 1.00 97.50 101 ARG A C 1
ATOM 789 O O . ARG A 1 101 ? 5.988 -8.190 -17.123 1.00 97.50 101 ARG A O 1
ATOM 796 N N . VAL A 1 102 ? 6.329 -6.013 -16.693 1.00 97.31 102 VAL A N 1
ATOM 797 C CA . VAL A 1 102 ? 5.208 -5.896 -15.746 1.00 97.31 102 VAL A CA 1
ATOM 798 C C . VAL A 1 102 ? 3.884 -6.144 -16.459 1.00 97.31 102 VAL A C 1
ATOM 800 O O . VAL A 1 102 ? 3.107 -6.972 -15.989 1.00 97.31 102 VAL A O 1
ATOM 803 N N . ILE A 1 103 ? 3.646 -5.504 -17.608 1.00 97.44 103 ILE A N 1
ATOM 804 C CA . ILE A 1 103 ? 2.416 -5.677 -18.398 1.00 97.44 103 ILE A CA 1
ATOM 805 C C . ILE A 1 103 ? 2.197 -7.148 -18.763 1.00 97.44 103 ILE A C 1
ATOM 807 O O . ILE A 1 103 ? 1.093 -7.663 -18.588 1.00 97.44 103 ILE A O 1
ATOM 811 N N . ALA A 1 104 ? 3.246 -7.852 -19.196 1.00 97.19 104 ALA A N 1
ATOM 812 C CA . ALA A 1 104 ? 3.173 -9.276 -19.515 1.00 97.19 104 ALA A CA 1
ATOM 813 C C . ALA A 1 104 ? 2.820 -10.160 -18.301 1.00 97.19 104 ALA A C 1
ATOM 815 O O . ALA A 1 104 ? 2.218 -11.221 -18.466 1.00 97.19 104 ALA A O 1
ATOM 816 N N . LEU A 1 105 ? 3.171 -9.734 -17.082 1.00 96.50 105 LEU A N 1
ATOM 817 C CA . LEU A 1 105 ? 2.866 -10.458 -15.845 1.00 96.50 105 LEU A CA 1
ATOM 818 C C . LEU A 1 105 ? 1.450 -10.189 -15.318 1.00 96.50 105 LEU A C 1
ATOM 820 O O . LEU A 1 105 ? 0.889 -11.071 -14.666 1.00 96.50 105 LEU A O 1
ATOM 824 N N . LEU A 1 106 ? 0.863 -9.017 -15.597 1.00 95.75 106 LEU A N 1
ATOM 825 C CA . LEU A 1 106 ? -0.435 -8.600 -15.041 1.00 95.75 106 LEU A CA 1
ATOM 826 C C . LEU A 1 106 ? -1.555 -9.644 -15.196 1.00 95.75 106 LEU A C 1
ATOM 828 O O . LEU A 1 106 ? -2.233 -9.901 -14.201 1.00 95.75 106 LEU A O 1
ATOM 832 N N . PRO A 1 107 ? -1.740 -10.316 -16.353 1.00 95.69 107 PRO A N 1
ATOM 833 C CA . PRO A 1 107 ? -2.793 -11.324 -16.499 1.00 95.69 107 PRO A CA 1
ATOM 834 C C . PRO A 1 107 ? -2.676 -12.505 -15.523 1.00 95.69 107 PRO A C 1
ATOM 836 O O . PRO A 1 107 ? -3.668 -13.171 -15.242 1.00 95.69 107 PRO A O 1
ATOM 839 N N . SER A 1 108 ? -1.475 -12.772 -14.999 1.00 95.75 108 SER A N 1
ATOM 840 C CA . SER A 1 108 ? -1.211 -13.881 -14.074 1.00 95.75 108 SER A CA 1
ATOM 841 C C . SER A 1 108 ? -1.389 -13.502 -12.600 1.00 95.75 108 SER A C 1
ATOM 843 O O . SER A 1 108 ? -1.404 -14.386 -11.745 1.00 95.75 108 SER A O 1
ATOM 845 N N . VAL A 1 109 ? -1.524 -12.212 -12.275 1.00 95.00 109 VAL A N 1
ATOM 846 C CA . VAL A 1 109 ? -1.569 -11.729 -10.885 1.00 95.00 109 VAL A CA 1
ATOM 847 C C . VAL A 1 109 ? -2.754 -12.318 -10.120 1.00 95.00 109 VAL A C 1
ATOM 849 O O . VAL A 1 109 ? -2.579 -12.767 -8.988 1.00 95.00 109 VAL A O 1
ATOM 852 N N . GLY A 1 110 ? -3.939 -12.381 -10.734 1.00 94.19 110 GLY A N 1
ATOM 853 C CA . GLY A 1 110 ? -5.142 -12.905 -10.077 1.00 94.19 110 GLY A CA 1
ATOM 854 C C . GLY A 1 110 ? -4.984 -14.345 -9.567 1.00 94.19 110 GLY A C 1
ATOM 855 O O . GLY A 1 110 ? -5.535 -14.704 -8.529 1.00 94.19 110 GLY A O 1
ATOM 856 N N . ALA A 1 111 ? -4.153 -15.163 -10.225 1.00 95.50 111 ALA A N 1
ATOM 857 C CA . ALA A 1 111 ? -3.876 -16.533 -9.790 1.00 95.50 111 ALA A CA 1
ATOM 858 C C . ALA A 1 111 ? -3.075 -16.607 -8.473 1.00 95.50 111 ALA A C 1
ATOM 860 O O . ALA A 1 111 ? -3.112 -17.626 -7.783 1.00 95.50 111 ALA A O 1
ATOM 861 N N . LEU A 1 112 ? -2.374 -15.532 -8.101 1.00 94.75 112 LEU A N 1
ATOM 862 C CA . LEU A 1 112 ? -1.573 -15.444 -6.879 1.00 94.75 112 LEU A CA 1
ATOM 863 C C . LEU A 1 112 ? -2.395 -14.983 -5.663 1.00 94.75 112 LEU A C 1
ATOM 865 O O . LEU A 1 112 ? -1.955 -15.137 -4.525 1.00 94.75 112 LEU A O 1
ATOM 869 N N . ILE A 1 113 ? -3.613 -14.472 -5.860 1.00 95.00 113 ILE A N 1
ATOM 870 C CA . ILE A 1 113 ? -4.437 -13.933 -4.767 1.00 95.00 113 ILE A CA 1
ATOM 871 C C . ILE A 1 113 ? -4.966 -15.019 -3.815 1.00 95.00 113 ILE A C 1
ATOM 873 O O . ILE A 1 113 ? -4.826 -14.853 -2.598 1.00 95.00 113 ILE A O 1
ATOM 877 N N . PRO A 1 114 ? -5.556 -16.139 -4.287 1.00 94.69 114 PRO A N 1
ATOM 878 C CA . PRO A 1 114 ? -6.038 -17.185 -3.387 1.00 94.69 114 PRO A CA 1
ATOM 879 C C . PRO A 1 114 ? -4.969 -17.737 -2.422 1.00 94.69 114 PRO A C 1
ATOM 881 O O . PRO A 1 114 ? -5.252 -17.775 -1.217 1.00 94.69 114 PRO A O 1
ATOM 884 N N . PRO A 1 115 ? -3.750 -18.122 -2.868 1.00 92.81 115 PRO A N 1
ATOM 885 C CA . PRO A 1 115 ? -2.717 -18.593 -1.947 1.00 92.81 115 PRO A CA 1
ATOM 886 C C . PRO A 1 115 ? -2.217 -17.487 -1.006 1.00 92.81 115 PRO A C 1
ATOM 888 O O . PRO A 1 115 ? -2.035 -17.761 0.179 1.00 92.81 115 PRO A O 1
ATOM 891 N N . LEU A 1 116 ? -2.106 -16.233 -1.466 1.00 91.88 116 LEU A N 1
ATOM 892 C CA . LEU A 1 116 ? -1.766 -15.088 -0.609 1.00 91.88 116 LEU A CA 1
ATOM 893 C C . LEU A 1 116 ? -2.773 -14.931 0.540 1.00 91.88 116 LEU A C 1
ATOM 895 O O . LEU A 1 116 ? -2.392 -14.843 1.708 1.00 91.88 116 LEU A O 1
ATOM 899 N N . ARG A 1 117 ? -4.080 -14.957 0.247 1.00 92.06 117 ARG A N 1
ATOM 900 C CA . ARG A 1 117 ? -5.132 -14.872 1.279 1.00 92.06 117 ARG A CA 1
ATOM 901 C C . ARG A 1 117 ? -5.106 -16.057 2.242 1.00 92.06 117 ARG A C 1
ATOM 903 O O . ARG A 1 117 ? -5.438 -15.904 3.420 1.00 92.06 117 ARG A O 1
ATOM 910 N N . GLN A 1 118 ? -4.744 -17.245 1.762 1.00 91.19 118 GLN A N 1
ATOM 911 C CA . GLN A 1 118 ? -4.555 -18.411 2.623 1.00 91.19 118 GLN A CA 1
ATOM 912 C C . GLN A 1 118 ? -3.361 -18.215 3.564 1.00 91.19 118 GLN A C 1
ATOM 914 O O . GLN A 1 118 ? -3.478 -18.493 4.760 1.00 91.19 118 GLN A O 1
ATOM 919 N N . GLU A 1 119 ? -2.250 -17.691 3.049 1.00 89.19 119 GLU A N 1
ATOM 920 C CA . GLU A 1 119 ? -1.055 -17.388 3.831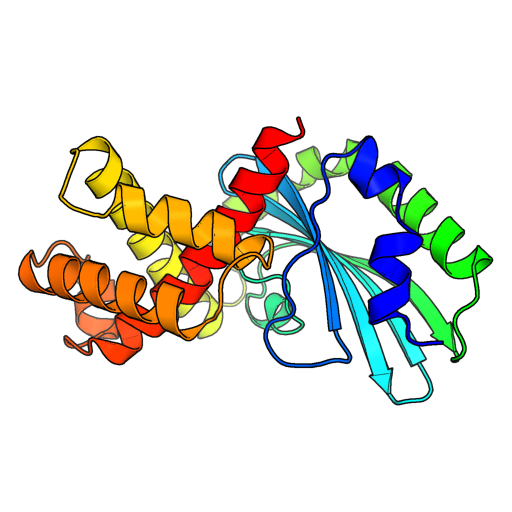 1.00 89.19 119 GLU A CA 1
ATOM 921 C C . GLU A 1 119 ? -1.327 -16.316 4.891 1.00 89.19 119 GLU A C 1
ATOM 923 O O . GLU A 1 119 ? -0.956 -16.502 6.046 1.00 89.19 119 GLU A O 1
ATOM 928 N N . LEU A 1 120 ? -2.085 -15.259 4.578 1.00 88.25 120 LEU A N 1
ATOM 929 C CA . LEU A 1 120 ? -2.456 -14.233 5.565 1.00 88.25 120 LEU A CA 1
ATOM 930 C C . LEU A 1 120 ? -3.158 -14.800 6.802 1.00 88.25 120 LEU A C 1
ATOM 932 O O . LEU A 1 120 ? -2.926 -14.329 7.920 1.00 88.25 120 LEU A O 1
ATOM 936 N N . LYS A 1 121 ? -4.015 -15.811 6.614 1.00 88.75 121 LYS A N 1
ATOM 937 C CA . LYS A 1 121 ? -4.748 -16.469 7.708 1.00 88.75 121 LYS A CA 1
ATOM 938 C C . LYS A 1 121 ? -3.820 -17.296 8.595 1.00 88.75 121 LYS A C 1
ATOM 940 O O . LYS A 1 121 ? -4.082 -17.453 9.789 1.00 88.75 121 LYS A O 1
ATOM 945 N N . LYS A 1 122 ? -2.754 -17.857 8.022 1.00 86.94 122 LYS A N 1
ATOM 946 C CA . LYS A 1 122 ? -1.815 -18.740 8.716 1.00 86.94 122 LYS A CA 1
ATOM 947 C C . LYS A 1 122 ? -0.412 -18.578 8.116 1.00 86.94 122 LYS A C 1
ATOM 949 O O . LYS A 1 122 ? 0.031 -19.475 7.397 1.00 86.94 122 LYS A O 1
ATOM 954 N N . PRO A 1 123 ? 0.298 -17.478 8.425 1.00 86.69 123 PRO A N 1
ATOM 955 C CA . PRO A 1 123 ? 1.589 -17.234 7.805 1.00 86.69 123 PRO A CA 1
ATOM 956 C C . PRO A 1 123 ? 2.608 -18.257 8.317 1.00 86.69 123 PRO A C 1
ATOM 958 O O . PRO A 1 123 ? 2.559 -18.630 9.501 1.00 86.69 123 PRO A O 1
ATOM 961 N N . PRO A 1 124 ? 3.551 -18.688 7.467 1.00 83.38 124 PRO A N 1
ATOM 962 C CA . PRO A 1 124 ? 4.637 -19.570 7.876 1.00 83.38 124 PRO A CA 1
ATOM 963 C C . PRO A 1 124 ? 5.564 -18.878 8.883 1.00 83.38 124 PRO A C 1
ATOM 965 O O . PRO A 1 124 ? 6.093 -19.528 9.783 1.00 83.38 124 PRO A O 1
ATOM 968 N N . ILE A 1 125 ? 5.712 -17.552 8.778 1.00 84.75 125 ILE A N 1
ATOM 969 C CA . ILE A 1 125 ? 6.559 -16.735 9.647 1.00 84.75 125 ILE A CA 1
ATOM 970 C C . ILE A 1 125 ? 5.713 -15.621 10.270 1.00 84.75 125 ILE A C 1
ATOM 972 O O . ILE A 1 125 ? 5.271 -14.692 9.600 1.00 84.75 125 ILE A O 1
ATOM 976 N N . ARG A 1 126 ? 5.500 -15.686 11.588 1.00 83.38 126 ARG A N 1
ATOM 977 C CA . ARG A 1 126 ? 4.745 -14.667 12.337 1.00 83.38 126 ARG A CA 1
ATOM 978 C C . ARG A 1 126 ? 5.676 -13.564 12.832 1.00 83.38 126 ARG A C 1
ATOM 980 O O . ARG A 1 126 ? 6.207 -13.648 13.939 1.00 83.38 126 ARG A O 1
ATOM 987 N N . THR A 1 127 ? 5.868 -12.527 12.024 1.00 83.38 127 THR A N 1
ATOM 988 C CA . THR A 1 127 ? 6.691 -11.366 12.397 1.00 83.38 127 THR A CA 1
ATOM 989 C C . THR A 1 127 ? 5.916 -10.355 13.248 1.00 83.38 127 THR A C 1
ATOM 991 O O . THR A 1 127 ? 4.686 -10.393 13.345 1.00 83.38 127 THR A O 1
ATOM 994 N N . LEU A 1 128 ? 6.630 -9.402 13.861 1.00 84.38 128 LEU A N 1
ATOM 995 C CA . LEU A 1 128 ? 5.997 -8.234 14.485 1.00 84.38 128 LEU A CA 1
ATOM 996 C C . LEU A 1 128 ? 5.177 -7.437 13.460 1.00 84.38 128 LEU A C 1
ATOM 998 O O . LEU A 1 128 ? 4.077 -6.990 13.772 1.00 84.38 128 LEU A O 1
ATOM 1002 N N . LYS A 1 129 ? 5.683 -7.309 12.228 1.00 84.81 129 LYS A N 1
ATOM 1003 C CA . LYS A 1 129 ? 4.999 -6.610 11.137 1.00 84.81 129 LYS A CA 1
ATOM 1004 C C . LYS A 1 129 ? 3.669 -7.277 10.781 1.00 84.81 129 LYS A C 1
ATOM 1006 O O . LYS A 1 129 ? 2.691 -6.560 10.615 1.00 84.81 129 LYS A O 1
ATOM 1011 N N . TRP A 1 130 ? 3.599 -8.611 10.767 1.00 85.75 130 TRP A N 1
ATOM 1012 C CA . TRP A 1 130 ? 2.331 -9.327 10.585 1.00 85.75 130 TRP A CA 1
ATOM 1013 C C . TRP A 1 130 ? 1.312 -9.013 11.690 1.00 85.75 130 TRP A C 1
ATOM 1015 O O . TRP A 1 130 ? 0.152 -8.750 11.386 1.00 85.75 130 TRP A O 1
ATOM 1025 N N . LYS A 1 131 ? 1.731 -8.943 12.963 1.00 85.75 131 LYS A N 1
ATOM 1026 C CA . LYS A 1 131 ? 0.831 -8.529 14.060 1.00 85.75 131 LYS A CA 1
ATOM 1027 C C . LYS A 1 131 ? 0.318 -7.100 13.869 1.00 85.75 131 LYS A C 1
ATOM 1029 O O . LYS A 1 131 ? -0.875 -6.855 13.994 1.00 85.75 131 LYS A O 1
ATOM 1034 N N . VAL A 1 132 ? 1.211 -6.166 13.533 1.00 88.25 132 VAL A N 1
ATOM 1035 C CA . VAL A 1 132 ? 0.840 -4.767 13.257 1.00 88.25 132 VAL A CA 1
ATOM 1036 C C . VAL A 1 132 ? -0.142 -4.688 12.089 1.00 88.25 132 VAL A C 1
ATOM 1038 O O . VAL A 1 132 ? -1.126 -3.962 12.182 1.00 88.25 132 VAL A O 1
ATOM 1041 N N . PHE A 1 133 ? 0.081 -5.468 11.030 1.00 89.56 133 PHE A N 1
ATOM 1042 C CA . PHE A 1 133 ? -0.807 -5.534 9.873 1.00 89.56 133 PHE A CA 1
ATOM 1043 C C . PHE A 1 133 ? -2.231 -5.970 10.241 1.00 89.56 133 PHE A C 1
ATOM 1045 O O . PHE A 1 133 ? -3.192 -5.354 9.792 1.00 89.56 133 PHE A O 1
ATOM 1052 N N . GLN A 1 134 ? -2.397 -6.958 11.125 1.00 90.81 134 GLN A N 1
ATOM 1053 C CA . GLN A 1 134 ? -3.735 -7.349 11.592 1.00 90.81 134 GLN A CA 1
ATOM 1054 C C . GLN A 1 134 ? -4.485 -6.181 12.248 1.00 90.81 134 GLN A C 1
ATOM 1056 O O . GLN A 1 134 ? -5.687 -6.024 12.046 1.00 90.81 134 GLN A O 1
ATOM 1061 N N . HIS A 1 135 ? -3.774 -5.334 12.994 1.00 93.06 135 HIS A N 1
ATOM 1062 C CA . HIS A 1 135 ? -4.364 -4.143 13.598 1.00 93.06 135 HIS A CA 1
ATOM 1063 C C . HIS A 1 135 ? -4.605 -3.016 12.578 1.00 93.06 135 HIS A C 1
ATOM 1065 O O . HIS A 1 135 ? -5.603 -2.307 12.686 1.00 93.06 135 HIS A O 1
ATOM 1071 N N . GLN A 1 136 ? -3.750 -2.875 11.556 1.00 92.88 136 GLN A N 1
ATOM 1072 C CA . GLN A 1 136 ? -3.986 -1.969 10.421 1.00 92.88 136 GLN A CA 1
ATOM 1073 C C . GLN A 1 136 ? -5.297 -2.310 9.705 1.00 92.88 136 GLN A C 1
ATOM 1075 O O . GLN A 1 136 ? -6.132 -1.430 9.496 1.00 92.88 136 GLN A O 1
ATOM 1080 N N . GLU A 1 137 ? -5.494 -3.588 9.386 1.00 92.62 137 GLU A N 1
ATOM 1081 C CA . GLU A 1 137 ? -6.700 -4.083 8.723 1.00 92.62 137 GLU A CA 1
ATOM 1082 C C . GLU A 1 137 ? -7.954 -3.886 9.572 1.00 92.62 137 GLU A C 1
ATOM 1084 O O . GLU A 1 137 ? -8.992 -3.451 9.068 1.00 92.62 137 GLU A O 1
ATOM 1089 N N . GLU A 1 138 ? -7.859 -4.145 10.878 1.00 95.25 138 GLU A N 1
ATOM 1090 C CA . GLU A 1 138 ? -8.962 -3.901 11.802 1.00 95.25 138 GLU A CA 1
ATOM 1091 C C . GLU A 1 138 ? -9.361 -2.420 11.830 1.00 95.25 138 GLU A C 1
ATOM 1093 O O . GLU A 1 138 ? -10.541 -2.103 11.670 1.00 95.25 138 GLU A O 1
ATOM 1098 N N . LEU A 1 139 ? -8.393 -1.510 11.976 1.00 96.00 139 LEU A N 1
ATOM 1099 C CA . LEU A 1 139 ? -8.652 -0.069 11.987 1.00 96.00 139 LEU A CA 1
ATOM 1100 C C . LEU A 1 139 ? -9.255 0.410 10.665 1.00 96.00 139 LEU A C 1
ATOM 1102 O O . LEU A 1 139 ? -10.246 1.139 10.674 1.00 96.00 139 LEU A O 1
ATOM 1106 N N . ARG A 1 140 ? -8.709 -0.035 9.528 1.00 95.81 140 ARG A N 1
ATOM 1107 C CA . ARG A 1 140 ? -9.245 0.281 8.196 1.00 95.81 140 ARG A CA 1
ATOM 1108 C C . ARG A 1 140 ? -10.708 -0.143 8.076 1.00 95.81 140 ARG A C 1
ATOM 1110 O O . ARG A 1 140 ? -11.544 0.665 7.670 1.00 95.81 140 ARG A O 1
ATOM 1117 N N . ARG A 1 141 ? -11.028 -1.383 8.462 1.00 95.62 141 ARG A N 1
ATOM 1118 C CA . ARG A 1 141 ? -12.402 -1.907 8.456 1.00 95.62 141 ARG A CA 1
ATOM 1119 C C . ARG A 1 141 ? -13.325 -1.068 9.338 1.00 95.62 141 ARG A C 1
ATOM 1121 O O . ARG A 1 141 ? -14.399 -0.690 8.884 1.00 95.62 141 ARG A O 1
ATOM 1128 N N . LEU A 1 142 ? -12.900 -0.730 10.556 1.00 96.00 142 LEU A N 1
ATOM 1129 C CA . LEU A 1 142 ? -13.695 0.089 11.474 1.00 96.00 142 LEU A CA 1
ATOM 1130 C C . LEU A 1 142 ? -13.994 1.477 10.895 1.00 96.00 142 LEU A C 1
ATOM 1132 O O . LEU A 1 142 ? -15.132 1.932 10.968 1.00 96.00 142 LEU A O 1
ATOM 1136 N N . VAL A 1 143 ? -13.016 2.146 10.277 1.00 96.69 143 VAL A N 1
ATOM 1137 C CA . VAL A 1 143 ? -13.248 3.458 9.645 1.00 96.69 143 VAL A CA 1
ATOM 1138 C C . VAL A 1 143 ? -14.252 3.349 8.494 1.00 96.69 143 VAL A C 1
ATOM 1140 O O . VAL A 1 143 ? -15.144 4.192 8.384 1.00 96.69 143 VAL A O 1
ATOM 1143 N N . LEU A 1 144 ? -14.158 2.302 7.669 1.00 95.69 144 LEU A N 1
ATOM 1144 C CA . LEU A 1 144 ? -15.123 2.041 6.596 1.00 95.69 144 LEU A CA 1
ATOM 1145 C C . LEU A 1 144 ? -16.537 1.794 7.147 1.00 95.69 144 LEU A C 1
ATOM 1147 O O . LEU A 1 144 ? -17.499 2.387 6.660 1.00 95.69 144 LEU A O 1
ATOM 1151 N N . GLU A 1 145 ? -16.671 0.981 8.195 1.00 95.19 145 GLU A N 1
ATOM 1152 C CA . GLU A 1 145 ? -17.953 0.715 8.860 1.00 95.19 145 GLU A CA 1
ATOM 1153 C C . GLU A 1 145 ? -18.561 1.993 9.459 1.00 95.19 145 GLU A C 1
ATOM 1155 O O . GLU A 1 145 ? -19.747 2.270 9.267 1.00 95.19 145 GLU A O 1
ATOM 1160 N N . LEU A 1 146 ? -17.751 2.816 10.130 1.00 94.75 146 LEU A N 1
ATOM 1161 C CA . LEU A 1 146 ? -18.183 4.103 10.679 1.00 94.75 146 LEU A CA 1
ATOM 1162 C C . LEU A 1 146 ? -18.637 5.070 9.574 1.00 94.75 146 LEU A C 1
ATOM 1164 O O . LEU A 1 146 ? -19.611 5.803 9.764 1.00 94.75 146 LEU A O 1
ATOM 1168 N N . ALA A 1 147 ? -17.983 5.054 8.409 1.00 95.19 147 ALA A N 1
ATOM 1169 C CA . ALA A 1 147 ? -18.396 5.854 7.259 1.00 95.19 147 ALA A CA 1
ATOM 1170 C C . ALA A 1 147 ? -19.755 5.400 6.700 1.00 95.19 147 ALA A C 1
ATOM 1172 O O . ALA A 1 147 ? -20.619 6.242 6.448 1.00 95.19 147 ALA A O 1
ATOM 1173 N N . VAL A 1 148 ? -19.996 4.087 6.592 1.00 93.81 148 VAL A N 1
ATOM 1174 C CA . VAL A 1 148 ? -21.302 3.524 6.188 1.00 93.81 148 VAL A CA 1
ATOM 1175 C C . VAL A 1 148 ? -22.405 3.912 7.176 1.00 93.81 148 VAL A C 1
ATOM 1177 O O . VAL A 1 148 ? -23.512 4.269 6.776 1.00 93.81 148 VAL A O 1
ATOM 1180 N N . GLN A 1 149 ? -22.088 3.927 8.470 1.00 92.06 149 GLN A N 1
ATOM 1181 C CA . GLN A 1 149 ? -22.992 4.369 9.535 1.00 92.06 149 GLN A CA 1
ATOM 1182 C C . GLN A 1 149 ? -23.178 5.896 9.595 1.00 92.06 149 GLN A C 1
ATOM 1184 O O . GLN A 1 149 ? -23.832 6.391 10.514 1.00 92.06 149 GLN A O 1
ATOM 1189 N N . LYS A 1 150 ? -22.612 6.650 8.642 1.00 88.38 150 LYS A N 1
ATOM 1190 C CA . LYS A 1 150 ? -22.667 8.120 8.566 1.00 88.38 150 LYS A CA 1
ATOM 1191 C C . LYS A 1 150 ? -22.160 8.806 9.838 1.00 88.38 150 LYS A C 1
ATOM 1193 O O . LYS A 1 150 ? -22.636 9.880 10.205 1.00 88.38 150 LYS A O 1
ATOM 1198 N N . GLN A 1 151 ? -21.191 8.193 10.517 1.00 86.81 151 GLN A N 1
ATOM 1199 C CA . GLN A 1 151 ? -20.573 8.787 11.696 1.00 86.81 151 GLN A CA 1
ATOM 1200 C C . GLN A 1 151 ? -19.739 10.002 11.297 1.00 86.81 151 GLN A C 1
ATOM 1202 O O . GLN A 1 151 ? -19.030 9.992 10.283 1.00 86.81 151 GLN A O 1
ATOM 1207 N N . ALA A 1 152 ? -19.842 11.058 12.107 1.00 79.31 152 ALA A N 1
ATOM 1208 C CA . ALA A 1 152 ? -19.275 12.358 11.791 1.00 79.31 152 ALA A CA 1
ATOM 1209 C C . ALA A 1 152 ? -17.766 12.262 11.508 1.00 79.31 152 ALA A C 1
ATOM 1211 O O . ALA A 1 152 ? -16.940 11.941 12.364 1.00 79.31 152 ALA A O 1
ATOM 1212 N N . GLY A 1 153 ? -17.418 12.562 10.261 1.00 86.38 153 GLY A N 1
ATOM 1213 C CA . GLY A 1 153 ? -16.052 12.687 9.790 1.00 86.38 153 GLY A CA 1
ATOM 1214 C C . GLY A 1 153 ? -15.306 11.385 9.490 1.00 86.38 153 GLY A C 1
ATOM 1215 O O . GLY A 1 153 ? -14.155 11.486 9.092 1.00 86.38 153 GLY A O 1
ATOM 1216 N N . ALA A 1 154 ? -15.909 10.195 9.590 1.00 94.19 154 ALA A N 1
ATOM 1217 C CA . ALA A 1 154 ? -15.279 8.981 9.048 1.00 94.19 154 ALA A CA 1
ATOM 1218 C C . ALA A 1 154 ? -15.152 9.065 7.513 1.00 94.19 154 ALA A C 1
ATOM 1220 O O . ALA A 1 154 ? -14.080 8.831 6.958 1.00 94.19 154 ALA A O 1
ATOM 1221 N N . ALA A 1 155 ? -16.219 9.509 6.835 1.00 94.38 155 ALA A N 1
ATOM 1222 C CA . ALA A 1 155 ? -16.206 9.769 5.394 1.00 94.38 155 ALA A CA 1
ATOM 1223 C C . ALA A 1 155 ? -15.161 10.832 5.008 1.00 94.38 155 ALA A C 1
ATOM 1225 O O . ALA A 1 155 ? -14.378 10.623 4.088 1.00 94.38 155 ALA A O 1
ATOM 1226 N N . THR A 1 156 ? -15.077 11.926 5.773 1.00 94.31 156 THR A N 1
ATOM 1227 C CA . THR A 1 156 ? -14.061 12.969 5.571 1.00 94.31 156 THR A CA 1
ATOM 1228 C C . THR A 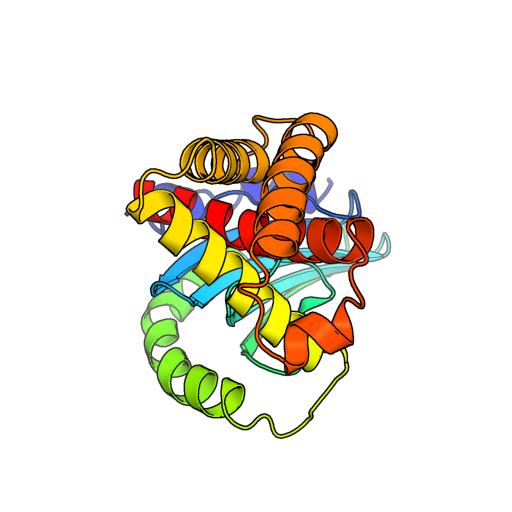1 156 ? -12.642 12.423 5.727 1.00 94.31 156 THR A C 1
ATOM 1230 O O . THR A 1 156 ? -11.773 12.751 4.923 1.00 94.31 156 THR A O 1
ATOM 1233 N N . THR A 1 157 ? -12.384 11.562 6.718 1.00 96.44 157 THR A N 1
ATOM 1234 C CA . THR A 1 157 ? -11.063 10.938 6.876 1.00 96.44 157 THR A CA 1
ATOM 1235 C C . THR A 1 157 ? -10.706 10.075 5.662 1.00 96.44 157 THR A C 1
ATOM 1237 O O . THR A 1 157 ? -9.572 10.138 5.188 1.00 96.44 157 THR A O 1
ATOM 1240 N N . LEU A 1 158 ? -11.663 9.323 5.110 1.00 97.06 158 LEU A N 1
ATOM 1241 C CA . LEU A 1 158 ? -11.461 8.536 3.889 1.00 97.06 158 LEU A CA 1
ATOM 1242 C C . LEU A 1 158 ? -11.188 9.432 2.666 1.00 97.06 158 LEU A C 1
ATOM 1244 O O . LEU A 1 158 ? -10.223 9.211 1.937 1.00 97.06 158 LEU A O 1
ATOM 1248 N N . GLU A 1 159 ? -11.962 10.496 2.461 1.00 95.69 159 GLU A N 1
ATOM 1249 C CA . GLU A 1 159 ? -11.714 11.465 1.380 1.00 95.69 159 GLU A CA 1
ATOM 1250 C C . GLU A 1 159 ? -10.311 12.080 1.469 1.00 95.69 159 GLU A C 1
ATOM 1252 O O . GLU A 1 159 ? -9.599 12.200 0.466 1.00 95.69 159 GLU A O 1
ATOM 1257 N N . LYS A 1 160 ? -9.878 12.420 2.686 1.00 96.00 160 LYS A N 1
ATOM 1258 C CA . LYS A 1 160 ? -8.537 12.948 2.942 1.00 96.00 160 LYS A CA 1
ATOM 1259 C C . LYS A 1 160 ? -7.443 11.904 2.747 1.00 96.00 160 LYS A C 1
ATOM 1261 O O . LYS A 1 160 ? -6.377 12.256 2.247 1.00 96.00 160 LYS A O 1
ATOM 1266 N N . ALA A 1 161 ? -7.706 10.633 3.045 1.00 96.25 161 ALA A N 1
ATOM 1267 C CA . ALA A 1 161 ? -6.783 9.543 2.744 1.00 96.25 161 ALA A CA 1
ATOM 1268 C C . ALA A 1 161 ? -6.516 9.434 1.237 1.00 96.25 161 ALA A C 1
ATOM 1270 O O . ALA A 1 161 ? -5.362 9.363 0.818 1.00 96.25 161 ALA A O 1
ATOM 1271 N N . VAL A 1 162 ? -7.566 9.529 0.415 1.00 96.25 162 VAL A N 1
ATOM 1272 C CA . VAL A 1 162 ? -7.458 9.571 -1.052 1.00 96.25 162 VAL A CA 1
ATOM 1273 C C . VAL A 1 162 ? -6.676 10.802 -1.522 1.00 96.25 162 VAL A C 1
ATOM 1275 O O . VAL A 1 162 ? -5.773 10.691 -2.355 1.00 96.25 162 VAL A O 1
ATOM 1278 N N . ALA A 1 163 ? -6.983 11.985 -0.980 1.00 94.56 163 ALA A N 1
ATOM 1279 C CA . ALA A 1 163 ? -6.275 13.217 -1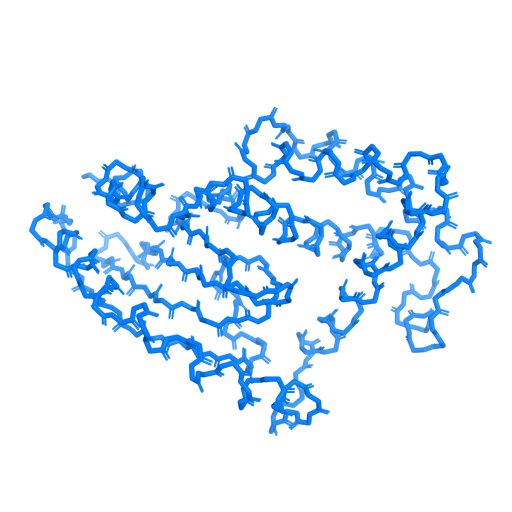.331 1.00 94.56 163 ALA A CA 1
ATOM 1280 C C . ALA A 1 163 ? -4.781 13.151 -0.968 1.00 94.56 163 ALA A C 1
ATOM 1282 O O . ALA A 1 163 ? -3.929 13.562 -1.760 1.00 94.56 163 ALA A O 1
ATOM 1283 N N . TYR A 1 164 ? -4.455 12.608 0.206 1.00 94.38 164 TYR A N 1
ATOM 1284 C CA . TYR A 1 164 ? -3.084 12.445 0.676 1.00 94.38 164 TYR A CA 1
ATOM 1285 C C . TYR A 1 164 ? -2.316 11.403 -0.143 1.00 94.38 164 TYR A C 1
ATOM 1287 O O . TYR A 1 164 ? -1.200 11.694 -0.584 1.00 94.38 164 TYR A O 1
ATOM 1295 N N . ALA A 1 165 ? -2.927 10.244 -0.412 1.00 93.06 165 ALA A N 1
ATOM 1296 C CA . ALA A 1 165 ? -2.359 9.187 -1.247 1.00 93.06 165 ALA A CA 1
ATOM 1297 C C . ALA A 1 165 ? -1.950 9.706 -2.634 1.00 93.06 165 ALA A C 1
ATOM 1299 O O . ALA A 1 165 ? -0.839 9.446 -3.092 1.00 93.06 165 ALA A O 1
ATOM 1300 N N . GLY A 1 166 ? -2.805 10.535 -3.241 1.00 90.38 166 GLY A N 1
ATOM 1301 C CA . GLY A 1 166 ? -2.570 11.163 -4.543 1.00 90.38 166 GLY A CA 1
ATOM 1302 C C . GLY A 1 166 ? -1.694 12.420 -4.513 1.00 90.38 166 GLY A C 1
ATOM 1303 O O . GLY A 1 166 ? -1.629 13.133 -5.513 1.00 90.38 166 GLY A O 1
ATOM 1304 N N . GLY A 1 167 ? -1.070 12.750 -3.377 1.00 89.06 167 GLY A N 1
ATOM 1305 C CA . GLY A 1 167 ? -0.155 13.889 -3.259 1.00 89.06 167 GLY A CA 1
ATOM 1306 C C . GLY A 1 167 ? -0.817 15.273 -3.228 1.00 89.06 167 GLY A C 1
ATOM 1307 O O . GLY A 1 167 ? -0.111 16.273 -3.299 1.00 89.06 167 GLY A O 1
ATOM 1308 N N . LYS A 1 168 ? -2.145 15.356 -3.087 1.00 89.69 168 LYS A N 1
ATOM 1309 C CA . LYS A 1 168 ? -2.911 16.620 -3.062 1.00 89.69 168 LYS A CA 1
ATOM 1310 C C . LYS A 1 168 ? -3.059 17.227 -1.663 1.00 89.69 168 LYS A C 1
ATOM 1312 O O . LYS A 1 168 ? -3.668 18.280 -1.520 1.00 89.69 168 LYS A O 1
ATOM 1317 N N . MET A 1 169 ? -2.535 16.557 -0.639 1.00 90.56 169 MET A N 1
ATOM 1318 C CA . MET A 1 169 ? -2.638 16.957 0.765 1.00 90.56 169 MET A CA 1
ATOM 1319 C C . MET A 1 169 ? -1.307 16.749 1.495 1.00 90.56 169 MET A C 1
ATOM 1321 O O . MET A 1 169 ? -0.528 15.837 1.177 1.00 90.56 169 MET A O 1
ATOM 1325 N N . ILE A 1 170 ? -1.031 17.600 2.486 1.00 89.69 170 ILE A N 1
ATOM 1326 C CA . ILE A 1 170 ? 0.151 17.490 3.348 1.00 89.69 170 ILE A CA 1
ATOM 1327 C C . ILE A 1 170 ? -0.083 16.503 4.496 1.00 89.69 170 ILE A C 1
ATOM 1329 O O . ILE A 1 170 ? -1.214 16.216 4.871 1.00 89.69 170 ILE A O 1
ATOM 1333 N N . LEU A 1 171 ? 1.003 15.977 5.070 1.00 88.19 171 LEU A N 1
ATOM 1334 C CA . LEU A 1 171 ? 0.915 14.953 6.119 1.00 88.19 171 LEU A CA 1
ATOM 1335 C C . LEU A 1 171 ? 0.168 15.448 7.359 1.00 88.19 171 LEU A C 1
ATOM 1337 O O . LEU A 1 171 ? -0.637 14.704 7.901 1.00 88.19 171 LEU A O 1
ATOM 1341 N N . ARG A 1 172 ? 0.404 16.697 7.775 1.00 91.62 172 ARG A N 1
ATOM 1342 C CA . ARG A 1 172 ? -0.205 17.265 8.983 1.00 91.62 172 ARG A CA 1
ATOM 1343 C C . ARG A 1 172 ? -1.734 17.196 8.943 1.00 91.62 172 ARG A C 1
ATOM 1345 O O . ARG A 1 172 ? -2.331 16.623 9.841 1.00 91.62 172 ARG A O 1
ATOM 1352 N N . GLU A 1 173 ? -2.343 17.689 7.867 1.00 91.38 173 GLU A N 1
ATOM 1353 C CA . GLU A 1 173 ? -3.807 17.723 7.708 1.00 91.38 173 GLU A CA 1
ATOM 1354 C C . GLU A 1 173 ? -4.441 16.329 7.698 1.00 91.38 173 GLU A C 1
ATOM 1356 O O . GLU A 1 173 ? -5.545 16.137 8.204 1.00 91.38 173 GLU A O 1
ATOM 1361 N N . PHE A 1 174 ? -3.755 15.346 7.110 1.00 93.94 174 PHE A N 1
ATOM 1362 C CA . PHE A 1 174 ? -4.235 13.969 7.112 1.00 93.94 174 PHE A CA 1
ATOM 1363 C C . PHE A 1 174 ? -4.038 13.297 8.480 1.00 93.94 174 PHE A C 1
ATOM 1365 O O . PHE A 1 174 ? -4.905 12.553 8.937 1.00 93.94 174 PHE A O 1
ATOM 1372 N N . SER A 1 175 ? -2.927 13.594 9.157 1.00 93.38 175 SER A N 1
ATOM 1373 C CA . SER A 1 175 ? -2.616 13.075 10.490 1.00 93.38 175 SER A CA 1
ATOM 1374 C C . SER A 1 175 ? -3.610 13.565 11.540 1.00 93.38 175 SER A C 1
ATOM 1376 O O . SER A 1 175 ? -4.073 12.757 12.335 1.00 93.38 175 SER A O 1
ATOM 1378 N N . GLU A 1 176 ? -3.991 14.844 11.511 1.00 94.50 176 GLU A N 1
ATOM 1379 C CA . GLU A 1 176 ? -5.002 15.424 12.415 1.00 94.50 176 GLU A CA 1
ATOM 1380 C C . GLU A 1 176 ? -6.352 14.691 12.302 1.00 94.50 176 GLU A C 1
ATOM 1382 O O . GLU A 1 176 ? -7.055 14.457 13.285 1.00 94.50 176 GLU A O 1
ATOM 1387 N N . GLU A 1 177 ? -6.708 14.256 11.096 1.00 94.88 177 GLU A N 1
ATOM 1388 C CA . GLU A 1 177 ? -7.969 13.552 10.841 1.00 94.88 177 GLU A CA 1
ATOM 1389 C C . GLU A 1 177 ? -7.901 12.080 11.214 1.00 94.88 177 GLU A C 1
ATOM 1391 O O . GLU A 1 177 ? -8.901 11.506 11.658 1.00 94.88 177 GLU A O 1
ATOM 1396 N N . CYS A 1 178 ? -6.717 11.481 11.083 1.00 96.06 178 CYS A N 1
ATOM 1397 C CA . CYS A 1 178 ? -6.446 10.178 11.664 1.00 96.06 178 CYS A CA 1
ATOM 1398 C C . CYS A 1 178 ? -6.510 10.245 13.196 1.00 96.06 178 CYS A C 1
ATOM 1400 O O . CYS A 1 178 ? -7.099 9.374 13.827 1.00 96.06 178 CYS A O 1
ATOM 1402 N N . GLU A 1 179 ? -5.974 11.285 13.823 1.00 96.56 179 GLU A N 1
ATOM 1403 C CA . GLU A 1 179 ? -6.030 11.439 15.276 1.00 96.56 179 GLU A CA 1
ATOM 1404 C C . GLU A 1 179 ? -7.476 11.590 15.765 1.00 96.56 179 GLU A C 1
ATOM 1406 O O . GLU A 1 179 ? -7.907 10.888 16.685 1.00 96.56 179 GLU A O 1
ATOM 1411 N N . ARG A 1 180 ? -8.273 12.423 15.083 1.00 95.12 180 ARG A N 1
ATOM 1412 C CA . ARG A 1 180 ? -9.689 12.630 15.409 1.00 95.12 180 ARG A CA 1
ATOM 1413 C C . ARG A 1 180 ? -10.485 11.325 15.389 1.00 95.12 180 ARG A C 1
ATOM 1415 O O . ARG A 1 180 ? -11.193 11.033 16.354 1.00 95.12 180 ARG A O 1
ATOM 1422 N N . ILE A 1 181 ? -10.375 10.530 14.320 1.00 95.75 181 ILE A N 1
ATOM 1423 C CA . ILE A 1 181 ? -11.113 9.260 14.231 1.00 95.75 181 ILE A CA 1
ATOM 1424 C C . ILE A 1 181 ? -10.510 8.178 15.146 1.00 95.75 181 ILE A C 1
ATOM 1426 O O . ILE A 1 181 ? -11.260 7.366 15.682 1.00 95.75 181 ILE A O 1
ATOM 1430 N N . SER A 1 182 ? -9.200 8.208 15.429 1.00 96.19 182 SER A N 1
ATOM 1431 C CA . SER A 1 182 ? -8.571 7.318 16.425 1.00 96.19 182 SER A CA 1
ATOM 1432 C C . SER A 1 182 ? -9.134 7.563 17.820 1.00 96.19 182 SER A C 1
ATOM 1434 O O . SER A 1 182 ? -9.488 6.617 18.521 1.00 96.19 182 SER A O 1
ATOM 1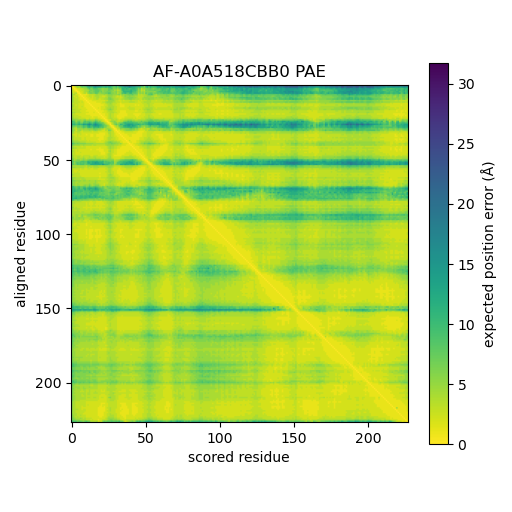436 N N . SER A 1 183 ? -9.258 8.836 18.212 1.00 95.56 183 SER A N 1
ATOM 1437 C CA . SER A 1 183 ? -9.847 9.233 19.493 1.00 95.56 183 SER A CA 1
ATOM 1438 C C . SER A 1 183 ? -11.281 8.720 19.619 1.00 95.56 183 SER A C 1
ATOM 1440 O O . SER A 1 183 ? -11.664 8.202 20.666 1.00 95.56 183 SER A O 1
ATOM 1442 N N . GLU A 1 184 ? -12.061 8.805 18.542 1.00 94.00 184 GLU A N 1
ATOM 1443 C CA . GLU A 1 184 ? -13.431 8.295 18.509 1.00 94.00 184 GLU A CA 1
ATOM 1444 C C . GLU A 1 184 ? -13.490 6.764 18.639 1.00 94.00 184 GLU A C 1
ATOM 1446 O O . GLU A 1 184 ? -14.262 6.244 19.444 1.00 94.00 184 GLU A O 1
ATOM 1451 N N . ILE A 1 185 ? -12.645 6.033 17.904 1.00 94.75 185 ILE A N 1
ATOM 1452 C CA . ILE A 1 185 ? -12.545 4.567 17.991 1.00 94.75 185 ILE A CA 1
ATOM 1453 C C . ILE A 1 185 ? -12.195 4.128 19.420 1.00 94.75 185 ILE A C 1
ATOM 1455 O O . ILE A 1 185 ? -12.834 3.221 19.961 1.00 94.75 185 ILE A O 1
ATOM 1459 N N . LEU A 1 186 ? -11.223 4.797 20.049 1.00 94.75 186 LEU A N 1
ATOM 1460 C CA . LEU A 1 186 ? -10.818 4.522 21.428 1.00 94.75 186 LEU A CA 1
ATOM 1461 C C . LEU A 1 186 ? -11.948 4.807 22.423 1.00 94.75 186 LEU A C 1
ATOM 1463 O O . LEU A 1 186 ? -12.247 3.956 23.258 1.00 94.75 186 LEU A O 1
ATOM 1467 N N . LYS A 1 187 ? -12.624 5.958 22.308 1.00 93.75 187 LYS A N 1
ATOM 1468 C CA . LYS A 1 187 ? -13.756 6.329 23.180 1.00 93.75 187 LYS A CA 1
ATOM 1469 C C . LYS A 1 187 ? -14.912 5.338 23.099 1.00 93.75 187 LYS A C 1
ATOM 1471 O O . LYS A 1 187 ? -15.554 5.071 24.110 1.00 93.75 187 LYS A O 1
ATOM 1476 N N . ARG A 1 188 ? -15.184 4.795 21.910 1.00 92.06 188 ARG A N 1
ATOM 1477 C CA . ARG A 1 188 ? -16.255 3.810 21.706 1.00 92.06 188 ARG A CA 1
ATOM 1478 C C . ARG A 1 188 ? -15.909 2.416 22.223 1.00 92.06 188 ARG A C 1
ATOM 1480 O O . ARG A 1 188 ? -16.820 1.609 22.372 1.00 92.06 188 ARG A O 1
ATOM 1487 N N . GLY A 1 189 ? -14.630 2.113 22.452 1.00 92.12 189 GLY A N 1
ATOM 1488 C CA . GLY A 1 189 ? -14.199 0.787 22.895 1.00 92.12 189 GLY A CA 1
ATOM 1489 C C . GLY A 1 189 ? -14.530 -0.324 21.892 1.00 92.12 189 GLY A C 1
ATOM 1490 O O . GLY A 1 189 ? -14.815 -1.445 22.295 1.00 92.12 189 GLY A O 1
ATOM 1491 N N . VAL A 1 190 ? -14.528 -0.013 20.589 1.00 93.31 190 VAL A N 1
ATOM 1492 C CA . VAL A 1 190 ? -14.924 -0.949 19.511 1.00 93.31 190 VAL A CA 1
ATOM 1493 C C . VAL A 1 190 ? -13.771 -1.805 18.980 1.00 93.31 190 VAL A C 1
ATOM 1495 O O . VAL A 1 190 ? -13.966 -2.610 18.072 1.00 93.31 190 VAL A O 1
ATOM 1498 N N . LEU A 1 191 ? -12.568 -1.631 19.530 1.00 94.69 191 LEU A N 1
ATOM 1499 C CA . LEU A 1 191 ? -11.409 -2.457 19.207 1.00 94.69 191 LEU A CA 1
ATOM 1500 C C . LEU A 1 191 ? -11.575 -3.867 19.778 1.00 94.69 191 LEU A C 1
ATOM 1502 O O . LEU A 1 191 ? -12.054 -4.053 20.897 1.00 94.69 191 LEU A O 1
ATOM 1506 N N . SER A 1 192 ? -11.096 -4.863 19.041 1.00 94.19 192 SER A N 1
ATOM 1507 C CA . SER A 1 192 ? -10.950 -6.228 19.528 1.00 94.19 192 SER A CA 1
ATOM 1508 C C . SER A 1 192 ? -10.067 -6.268 20.778 1.00 94.19 192 SER A C 1
ATOM 1510 O O . SER A 1 192 ? -9.162 -5.451 20.946 1.00 94.19 192 SER A O 1
ATOM 1512 N N . ASN A 1 193 ? -10.254 -7.274 21.640 1.00 93.31 193 ASN A N 1
ATOM 1513 C CA . ASN A 1 193 ? -9.415 -7.448 22.836 1.00 93.31 193 ASN A CA 1
ATOM 1514 C C . ASN A 1 193 ? -7.910 -7.486 22.504 1.00 93.31 193 ASN A C 1
ATOM 1516 O O . ASN A 1 193 ? -7.086 -7.000 23.278 1.00 93.31 193 ASN A O 1
ATOM 1520 N N . GLY A 1 194 ? -7.552 -8.056 21.347 1.00 90.94 194 GLY A N 1
ATOM 1521 C CA . GLY A 1 194 ? -6.174 -8.094 20.862 1.00 90.94 194 GLY A CA 1
ATOM 1522 C C . GLY A 1 194 ? -5.640 -6.703 20.522 1.00 90.94 194 GLY A C 1
ATOM 1523 O O . GLY A 1 194 ? -4.569 -6.336 21.002 1.00 90.94 194 GLY A O 1
ATOM 1524 N N . ALA A 1 195 ? -6.392 -5.919 19.745 1.00 91.94 195 ALA A N 1
ATOM 1525 C CA . ALA A 1 195 ? -6.019 -4.550 19.398 1.00 91.94 195 ALA A CA 1
ATOM 1526 C C . ALA A 1 195 ? -6.022 -3.619 20.618 1.00 91.94 195 ALA A C 1
ATOM 1528 O O . ALA A 1 195 ? -5.063 -2.882 20.823 1.00 91.94 195 ALA A O 1
ATOM 1529 N N . ALA A 1 196 ? -7.039 -3.695 21.477 1.00 92.75 196 ALA A N 1
ATOM 1530 C CA . ALA A 1 196 ? -7.115 -2.903 22.702 1.00 92.75 196 ALA A CA 1
ATOM 1531 C C . ALA A 1 196 ? -5.887 -3.125 23.601 1.00 92.75 196 ALA A C 1
ATOM 1533 O O . ALA A 1 196 ? -5.300 -2.163 24.090 1.00 92.75 196 ALA A O 1
ATOM 1534 N N . LYS A 1 197 ? -5.438 -4.381 23.751 1.00 93.25 197 LYS A N 1
ATOM 1535 C CA . LYS A 1 197 ? -4.206 -4.712 24.481 1.00 93.25 197 LYS A CA 1
ATOM 1536 C C . LYS A 1 197 ? -2.938 -4.254 23.756 1.00 93.25 197 LYS A C 1
ATOM 1538 O O . LYS A 1 197 ? -1.974 -3.898 24.411 1.00 93.25 197 LYS A O 1
ATOM 1543 N N . PHE A 1 198 ? -2.906 -4.295 22.425 1.00 91.62 198 PHE A N 1
ATOM 1544 C CA . PHE A 1 198 ? -1.749 -3.839 21.648 1.00 91.62 198 PHE A CA 1
ATOM 1545 C C . PHE A 1 198 ? -1.542 -2.320 21.743 1.00 91.62 198 PHE A C 1
ATOM 1547 O O . PHE A 1 198 ? -0.403 -1.842 21.784 1.00 91.62 198 PHE A O 1
ATOM 1554 N N . TYR A 1 199 ? -2.642 -1.567 21.763 1.00 93.69 199 TYR A N 1
ATOM 1555 C CA . TYR A 1 199 ? -2.614 -0.113 21.832 1.00 93.69 199 TYR A CA 1
ATOM 1556 C C . TYR A 1 199 ? -2.578 0.425 23.259 1.00 93.69 199 TYR A C 1
ATOM 1558 O O . TYR A 1 199 ? -2.035 1.498 23.454 1.00 93.69 199 TYR A O 1
ATOM 1566 N N . GLU A 1 200 ? -3.135 -0.276 24.249 1.00 93.12 200 GLU A N 1
ATOM 1567 C CA . GLU A 1 200 ? -3.184 0.179 25.654 1.00 93.12 200 GLU A CA 1
ATOM 1568 C C . GLU A 1 200 ? -3.802 1.585 25.822 1.00 93.12 200 GLU A C 1
ATOM 1570 O O . GLU A 1 200 ? -3.492 2.315 26.758 1.00 93.12 200 GLU A O 1
ATOM 1575 N N . GLY A 1 201 ? -4.688 1.984 24.901 1.00 91.12 201 GLY A N 1
ATOM 1576 C CA . GLY A 1 201 ? -5.275 3.328 24.874 1.00 91.12 201 GLY A CA 1
ATOM 1577 C C . GLY A 1 201 ? -4.361 4.429 24.316 1.00 91.12 201 GLY A C 1
ATOM 1578 O O . GLY A 1 201 ? -4.760 5.591 24.322 1.00 91.12 201 GLY A O 1
ATOM 1579 N N . ASP A 1 202 ? -3.173 4.087 23.811 1.00 96.12 202 ASP A N 1
ATOM 1580 C CA . ASP A 1 202 ? -2.220 5.013 23.194 1.00 96.12 202 ASP A CA 1
ATOM 1581 C C . ASP A 1 202 ? -2.758 5.551 21.856 1.00 96.12 202 ASP A C 1
ATOM 1583 O O . ASP A 1 202 ? -2.741 4.877 20.817 1.00 96.12 202 ASP A O 1
ATOM 1587 N N . LEU A 1 203 ? -3.241 6.796 21.895 1.00 96.25 203 LEU A N 1
ATOM 1588 C CA . LEU A 1 203 ? -3.785 7.511 20.743 1.00 96.25 203 LEU A CA 1
ATOM 1589 C C . LEU A 1 203 ? -2.756 7.685 19.621 1.00 96.25 203 LEU A C 1
ATOM 1591 O O . LEU A 1 203 ? -3.112 7.556 18.448 1.00 96.25 203 LEU A O 1
ATOM 1595 N N . GLU A 1 204 ? -1.496 7.958 19.956 1.00 95.38 204 GLU A N 1
ATOM 1596 C CA . GLU A 1 204 ? -0.441 8.194 18.970 1.00 95.38 204 GLU A CA 1
ATOM 1597 C C . GLU A 1 204 ? -0.164 6.911 18.182 1.00 95.38 204 GLU A C 1
ATOM 1599 O O . GLU A 1 204 ? -0.127 6.916 16.947 1.00 95.38 204 GLU A O 1
ATOM 1604 N N . ARG A 1 205 ? -0.080 5.773 18.881 1.00 94.44 205 ARG A N 1
ATOM 1605 C CA . ARG A 1 205 ? 0.127 4.463 18.251 1.00 94.44 205 ARG A CA 1
ATOM 1606 C C . ARG A 1 205 ? -1.033 4.056 17.342 1.00 94.44 205 ARG A C 1
ATOM 1608 O O . ARG A 1 205 ? -0.791 3.531 16.247 1.00 94.44 205 ARG A O 1
ATOM 1615 N N . VAL A 1 206 ? -2.280 4.293 17.763 1.00 95.75 206 VAL A N 1
ATOM 1616 C CA . VAL A 1 206 ? -3.469 4.039 16.923 1.00 95.75 206 VAL A CA 1
ATOM 1617 C C . VAL A 1 206 ? -3.415 4.917 15.675 1.00 95.75 206 VAL A C 1
ATOM 1619 O O . VAL A 1 206 ? -3.520 4.404 14.559 1.00 95.75 206 VAL A O 1
ATOM 1622 N N . THR A 1 207 ? -3.150 6.212 15.856 1.00 95.31 207 THR A N 1
ATOM 1623 C CA . THR A 1 207 ? -3.080 7.205 14.775 1.00 95.31 207 THR A CA 1
ATOM 1624 C C . THR A 1 207 ? -2.019 6.838 13.745 1.00 95.31 207 THR A C 1
ATOM 1626 O O . THR A 1 207 ? -2.311 6.794 12.549 1.00 95.31 207 THR A O 1
ATOM 1629 N N . HIS A 1 208 ? -0.809 6.489 14.189 1.00 92.31 208 HIS A N 1
ATOM 1630 C CA . HIS A 1 208 ? 0.276 6.081 13.298 1.00 92.31 208 HIS A CA 1
ATOM 1631 C C . HIS A 1 208 ? -0.061 4.806 12.510 1.00 92.31 208 HIS A C 1
ATOM 1633 O O . HIS A 1 208 ? 0.214 4.708 11.310 1.00 92.31 208 HIS A O 1
ATOM 1639 N N . THR A 1 209 ? -0.687 3.825 13.169 1.00 92.81 209 THR A N 1
ATOM 1640 C CA . THR A 1 209 ? -1.076 2.568 12.516 1.00 92.81 209 THR A CA 1
ATOM 1641 C C . THR A 1 209 ? -2.167 2.806 11.473 1.00 92.81 209 THR A C 1
ATOM 1643 O O . THR A 1 209 ? -2.074 2.311 10.346 1.00 92.81 209 THR A O 1
ATOM 1646 N N . MET A 1 210 ? -3.169 3.612 11.822 1.00 94.56 210 MET A N 1
ATOM 1647 C CA . MET A 1 210 ? -4.284 3.943 10.946 1.00 94.56 210 MET A CA 1
ATOM 1648 C C . MET A 1 210 ? -3.863 4.775 9.742 1.00 94.56 210 MET A C 1
ATOM 1650 O O . MET A 1 210 ? -4.330 4.514 8.639 1.00 94.56 210 MET A O 1
ATOM 1654 N N . TYR A 1 211 ? -2.953 5.732 9.932 1.00 92.88 211 TYR A N 1
ATOM 1655 C CA . TYR A 1 211 ? -2.383 6.532 8.852 1.00 92.88 211 TYR A CA 1
ATOM 1656 C C . TYR A 1 211 ? -1.876 5.642 7.706 1.00 92.88 211 TYR A C 1
ATOM 1658 O O . TYR A 1 211 ? -2.231 5.852 6.546 1.00 92.88 211 TYR A O 1
ATOM 1666 N N . ARG A 1 212 ? -1.096 4.603 8.034 1.00 91.56 212 ARG A N 1
ATOM 1667 C CA . ARG A 1 212 ? -0.559 3.661 7.039 1.00 91.56 212 ARG A CA 1
ATOM 1668 C C . ARG A 1 212 ? -1.664 2.853 6.359 1.00 91.56 212 ARG A C 1
ATOM 1670 O O . ARG A 1 212 ? -1.641 2.699 5.141 1.00 91.56 212 ARG A O 1
ATOM 1677 N N . ALA A 1 213 ? -2.631 2.371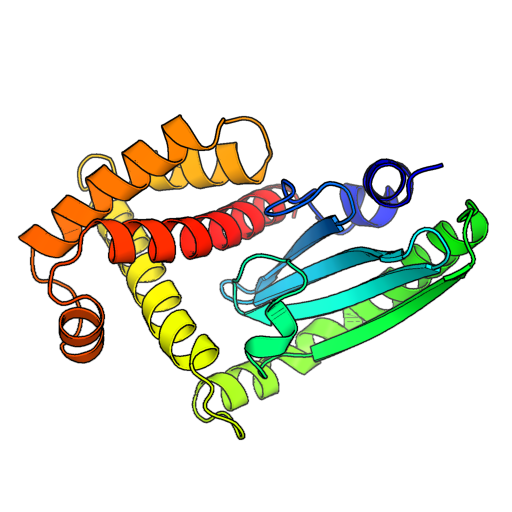 7.140 1.00 94.19 213 ALA A N 1
ATOM 1678 C CA . ALA A 1 213 ? -3.743 1.569 6.636 1.00 94.19 213 ALA A CA 1
ATOM 1679 C C . ALA A 1 213 ? -4.634 2.365 5.665 1.00 94.19 213 ALA A C 1
ATOM 1681 O O . ALA A 1 213 ? -4.983 1.895 4.582 1.00 94.19 213 ALA A O 1
ATOM 1682 N N . LEU A 1 214 ? -4.960 3.606 6.029 1.00 96.38 214 LEU A N 1
ATOM 1683 C CA . LEU A 1 214 ? -5.788 4.491 5.219 1.00 96.38 214 LEU A CA 1
ATOM 1684 C C . LEU A 1 214 ? -5.039 5.035 4.001 1.00 96.38 214 LEU A C 1
ATOM 1686 O O . LEU A 1 214 ? -5.657 5.213 2.956 1.00 96.38 214 LEU A O 1
ATOM 1690 N N . PHE A 1 215 ? -3.722 5.246 4.085 1.00 95.06 215 PHE A N 1
ATOM 1691 C CA . PHE A 1 215 ? -2.914 5.584 2.912 1.00 95.06 215 PHE A CA 1
ATOM 1692 C C . PHE A 1 215 ? -2.984 4.494 1.836 1.00 95.06 215 PHE A C 1
ATOM 1694 O O . PHE A 1 215 ? -3.292 4.796 0.684 1.00 95.06 215 PHE A O 1
ATOM 1701 N N . ALA A 1 216 ? -2.746 3.233 2.214 1.00 94.62 216 ALA A N 1
ATOM 1702 C CA . ALA A 1 216 ? -2.812 2.099 1.292 1.00 94.62 216 ALA A CA 1
ATOM 1703 C C . ALA A 1 216 ? -4.215 1.948 0.684 1.00 94.62 216 ALA A C 1
ATOM 1705 O O . ALA A 1 216 ? -4.365 1.810 -0.530 1.00 94.62 216 ALA A O 1
ATOM 1706 N N . TRP A 1 217 ? -5.253 2.074 1.514 1.00 96.81 217 TRP A N 1
ATOM 1707 C CA . TRP A 1 217 ? -6.636 2.101 1.043 1.00 96.81 217 TRP A CA 1
ATOM 1708 C C . TRP A 1 217 ? -6.897 3.247 0.053 1.00 96.81 217 TRP A C 1
ATOM 1710 O O . TRP A 1 217 ? -7.511 3.035 -0.991 1.00 96.81 217 TRP A O 1
ATOM 1720 N N . GLY A 1 218 ? -6.391 4.449 0.342 1.00 96.88 218 GLY A N 1
ATOM 1721 C CA . GLY A 1 218 ? -6.527 5.621 -0.520 1.00 96.88 218 GLY A CA 1
ATOM 1722 C C . GLY A 1 218 ? -5.886 5.423 -1.895 1.00 96.88 218 GLY A C 1
ATOM 1723 O O . GLY A 1 218 ? -6.457 5.860 -2.892 1.00 96.88 218 GLY A O 1
ATOM 1724 N N . LEU A 1 219 ? -4.748 4.721 -1.975 1.00 96.31 219 LEU A N 1
ATOM 1725 C CA . LEU A 1 219 ? -4.145 4.314 -3.253 1.00 96.31 219 LEU A CA 1
ATOM 1726 C C . LEU A 1 219 ? -5.053 3.359 -4.029 1.00 96.31 219 LEU A C 1
ATOM 1728 O O . LEU A 1 219 ? -5.267 3.554 -5.225 1.00 96.31 219 LEU A O 1
ATOM 1732 N N . GLY A 1 220 ? -5.614 2.360 -3.344 1.00 97.00 220 GLY A N 1
ATOM 1733 C CA . GLY A 1 220 ? -6.564 1.427 -3.944 1.00 97.00 220 GLY A CA 1
ATOM 1734 C C . GLY A 1 220 ? -7.790 2.139 -4.517 1.00 97.00 220 GLY A C 1
ATOM 1735 O O . GLY A 1 220 ? -8.187 1.896 -5.651 1.00 97.00 220 GLY A O 1
ATOM 1736 N N . GLU A 1 221 ? -8.339 3.092 -3.770 1.00 97.50 221 GLU A N 1
ATOM 1737 C CA . GLU A 1 221 ? -9.488 3.893 -4.192 1.00 97.50 221 GLU A CA 1
ATOM 1738 C C . GLU A 1 221 ? -9.162 4.836 -5.363 1.00 97.50 221 GLU A C 1
ATOM 1740 O O . GLU A 1 221 ? -9.984 5.013 -6.261 1.00 97.50 221 GLU A O 1
ATOM 1745 N N . LEU A 1 222 ? -7.957 5.414 -5.415 1.00 96.81 222 LEU A N 1
ATOM 1746 C CA . LEU A 1 222 ? -7.508 6.170 -6.590 1.00 96.81 222 LEU A CA 1
ATOM 1747 C C . LEU A 1 222 ? -7.403 5.282 -7.830 1.00 96.81 222 LEU A C 1
ATOM 1749 O O . LEU A 1 222 ? -7.833 5.700 -8.901 1.00 96.81 222 LEU A O 1
ATOM 1753 N N . SER A 1 223 ? -6.841 4.081 -7.685 1.00 96.75 223 SER A N 1
ATOM 1754 C CA . SER A 1 223 ? -6.725 3.119 -8.782 1.00 96.75 223 SER A CA 1
ATOM 1755 C C . SER A 1 223 ? -8.096 2.662 -9.278 1.00 96.75 223 SER A C 1
ATOM 1757 O O . SER A 1 223 ? -8.346 2.695 -10.479 1.00 96.75 223 SER A O 1
ATOM 1759 N N . ARG A 1 224 ? -9.022 2.347 -8.363 1.00 96.50 224 ARG A N 1
ATOM 1760 C CA . ARG A 1 224 ? -10.401 1.951 -8.684 1.00 96.50 224 ARG A CA 1
ATOM 1761 C C . ARG A 1 224 ? -11.125 2.983 -9.553 1.00 96.50 224 ARG A C 1
ATOM 1763 O O . ARG A 1 224 ? -11.890 2.610 -10.426 1.00 96.50 224 ARG A O 1
ATOM 1770 N N . ARG A 1 225 ? -10.873 4.281 -9.351 1.00 95.81 225 ARG A N 1
ATOM 1771 C CA . ARG A 1 225 ? -11.475 5.368 -10.153 1.00 95.81 225 ARG A CA 1
ATOM 1772 C C . ARG A 1 225 ? -10.953 5.451 -11.591 1.00 95.81 225 ARG A C 1
ATOM 1774 O O . ARG A 1 225 ? -11.481 6.247 -12.363 1.00 95.81 225 ARG A O 1
ATOM 1781 N N . LEU A 1 226 ? -9.888 4.718 -11.915 1.00 91.94 226 LEU A N 1
ATOM 1782 C CA . LEU A 1 226 ? -9.292 4.650 -13.251 1.00 91.94 226 LEU A CA 1
ATOM 1783 C C . LEU A 1 226 ? -9.639 3.354 -14.003 1.00 91.94 226 LEU A C 1
ATOM 1785 O O . LEU A 1 226 ? -9.247 3.238 -15.162 1.00 91.94 226 LEU A O 1
ATOM 1789 N N . GLN A 1 227 ? -10.304 2.395 -13.349 1.00 88.25 227 GLN A N 1
ATOM 1790 C CA . GLN A 1 227 ? -10.791 1.142 -13.942 1.00 88.25 227 GLN A CA 1
ATOM 1791 C C . GLN A 1 227 ? -12.204 1.327 -14.497 1.00 88.25 227 GLN A C 1
ATOM 1793 O O . GLN A 1 227 ? -12.482 0.734 -15.562 1.00 88.25 227 GLN A O 1
#

pLDDT: mean 90.58, std 7.29, range [55.75, 97.5]

Nearest PDB structures (foldseek):
  4mmh-assembly1_A  TM=4.952E-01  e=2.585E+00  Pedobacter heparinus
  4mmi-assembly1_A  TM=4.993E-01  e=4.206E+00  Pedobacter heparinus

Mean predicted aligned error: 4.32 Å

Solvent-accessible surface area (backbone atoms only — not comparable to full-atom values): 12096 Å² total; per-residue (Å²): 122,59,66,45,68,44,48,74,67,66,43,46,61,49,41,74,76,60,21,29,34,67,44,55,66,78,90,53,83,48,40,28,29,33,30,21,47,77,50,103,58,32,31,39,28,43,38,34,37,48,82,48,98,52,38,35,39,34,33,40,34,43,28,62,61,48,57,83,44,93,63,51,72,58,35,66,60,56,46,80,42,85,60,49,72,43,62,55,69,76,56,68,67,60,51,53,52,38,46,52,55,50,61,71,45,54,85,57,51,71,76,52,47,65,62,37,59,53,34,72,78,59,49,94,56,87,38,73,50,39,57,52,45,56,47,19,54,50,47,42,51,49,43,52,52,36,29,74,70,66,40,90,56,33,51,55,38,51,55,39,22,32,35,35,21,66,60,75,44,60,69,66,71,44,48,55,40,33,39,55,53,34,52,51,47,60,75,66,62,74,58,52,75,68,48,43,64,73,42,69,80,40,54,66,61,45,19,58,42,35,47,43,25,36,32,22,48,14,40,31,54,57,9,57,77,61,109